Protein AF-A0A2G5TPV2-F1 (afdb_monomer_lite)

Sequence (226 aa):
MDTTPKCSLIVRLCLRNASKRIREVVDRTIIQFTFLRLAIREHLVEISLNYDNPVTFVRYQHNRFLVFNQPRPRKVLIGNWLLIALNAWKAIISNKSLRVQMAVYDISKEKVDVSRLMRTIQPSSIFADHIYIHAENYGQVPELLAQFKTELIETMKLSVYNKTGDKRLDEIFQMEKFKNLDELNMFGFGLIRAADLKWLIGFPMFFVNLVSIRANDLIWLKNVSF

Radius of gyration: 19.83 Å; chains: 1; bounding box: 45×36×62 Å

Secondary structure (DSSP, 8-state):
--------HHHHHHHHTS-HHHHHHHH-S--EEEEEEEEEETTEEEEEESTT--EEEEEGGGTTTTSSS--S-EEEESS-HHHHHHHHHHHHHT-TT-EEEEEEEEEE-TT--HHHHHHHH-GGGSEEEEEEEEESSTTHHHHHHTT---TT-SEEEEEESS--S---HHHHHTSGGGTT-SEEE-GGG-EEPGGGGGGTTTSSEEE-EE----HHHHHHHHH---

Structure (mmCIF, N/CA/C/O backbone):
data_AF-A0A2G5TPV2-F1
#
_entry.id   AF-A0A2G5TPV2-F1
#
loop_
_atom_site.group_PDB
_atom_site.id
_atom_site.type_symbol
_atom_site.label_atom_id
_atom_site.label_alt_id
_atom_site.label_comp_id
_atom_site.label_asym_id
_atom_site.label_entity_id
_atom_site.label_seq_id
_atom_site.pdbx_PDB_ins_code
_atom_site.Cartn_x
_atom_site.Cartn_y
_atom_site.Cartn_z
_atom_site.occupancy
_atom_site.B_iso_or_equiv
_atom_site.auth_seq_id
_atom_site.auth_comp_id
_atom_site.auth_asym_id
_atom_site.auth_atom_id
_atom_site.pdbx_PDB_model_num
ATOM 1 N N . MET A 1 1 ? -28.632 9.073 -25.014 1.00 32.50 1 MET A N 1
ATOM 2 C CA . MET A 1 1 ? -27.270 9.551 -25.331 1.00 32.50 1 MET A CA 1
ATOM 3 C C . MET A 1 1 ? -26.304 8.720 -24.510 1.00 32.50 1 MET A C 1
ATOM 5 O O . MET A 1 1 ? -26.381 8.773 -23.292 1.00 32.50 1 MET A O 1
ATOM 9 N N . ASP A 1 2 ? -25.482 7.900 -25.165 1.00 27.48 2 ASP A N 1
ATOM 10 C CA . ASP A 1 2 ? -24.492 7.046 -24.501 1.00 27.48 2 ASP A CA 1
ATOM 11 C C . ASP A 1 2 ? -23.369 7.902 -23.901 1.00 27.48 2 ASP A C 1
ATOM 13 O O . ASP A 1 2 ? -22.571 8.500 -24.623 1.00 27.48 2 ASP A O 1
ATOM 17 N N . THR A 1 3 ? -23.310 7.972 -22.573 1.00 29.80 3 THR A N 1
ATOM 18 C CA . THR A 1 3 ? -22.288 8.702 -21.806 1.00 29.80 3 THR A CA 1
ATOM 19 C C . THR A 1 3 ? -21.157 7.786 -21.335 1.00 29.80 3 THR A C 1
ATOM 21 O O . THR A 1 3 ? -20.604 7.974 -20.251 1.00 29.80 3 THR A O 1
ATOM 24 N N . THR A 1 4 ? -20.794 6.770 -22.119 1.00 36.16 4 THR A N 1
ATOM 25 C CA . THR A 1 4 ? -19.607 5.960 -21.826 1.00 36.16 4 THR A CA 1
ATOM 26 C C . THR A 1 4 ? -18.349 6.780 -22.135 1.00 36.16 4 THR A C 1
ATOM 28 O O . THR A 1 4 ? -18.177 7.245 -23.268 1.00 36.16 4 THR A O 1
ATOM 31 N N . PRO A 1 5 ? -17.436 6.986 -21.165 1.00 39.75 5 PRO A N 1
ATOM 32 C CA . PRO A 1 5 ? -16.197 7.703 -21.421 1.00 39.75 5 PRO A CA 1
ATOM 33 C C . PRO A 1 5 ? -15.396 6.926 -22.470 1.00 39.75 5 PRO A C 1
ATOM 35 O O . PRO A 1 5 ? -14.969 5.791 -22.247 1.00 39.75 5 PRO A O 1
ATOM 38 N N . LYS A 1 6 ? -15.214 7.520 -23.655 1.00 43.94 6 LYS A N 1
ATOM 39 C CA . LYS A 1 6 ? -14.443 6.905 -24.739 1.00 43.94 6 LYS A CA 1
ATOM 40 C C . LYS A 1 6 ? -12.988 6.750 -24.284 1.00 43.94 6 LYS A C 1
ATOM 42 O O . LYS A 1 6 ? -12.215 7.701 -24.342 1.00 43.94 6 LYS A O 1
ATOM 47 N N . CYS A 1 7 ? -12.596 5.533 -23.894 1.00 48.44 7 CYS A N 1
ATOM 48 C CA . CYS A 1 7 ? -11.185 5.162 -23.760 1.00 48.44 7 CYS A CA 1
ATOM 49 C C . CYS A 1 7 ? -10.434 5.540 -25.046 1.00 48.44 7 CYS A C 1
ATOM 51 O O . CYS A 1 7 ? -10.906 5.220 -26.145 1.00 48.44 7 CYS A O 1
ATOM 53 N N . SER A 1 8 ? -9.282 6.206 -24.917 1.00 51.06 8 SER A N 1
ATOM 54 C CA . SER A 1 8 ? -8.460 6.622 -26.060 1.00 51.06 8 SER A CA 1
ATOM 55 C C . SER A 1 8 ? -7.988 5.414 -26.880 1.00 51.06 8 SER A C 1
ATOM 57 O O . SER A 1 8 ? -7.907 4.295 -26.370 1.00 51.06 8 SER A O 1
ATOM 59 N N . LEU A 1 9 ? -7.660 5.618 -28.161 1.00 42.84 9 LEU A N 1
ATOM 60 C CA . LEU A 1 9 ? -7.220 4.549 -29.073 1.00 42.84 9 LEU A CA 1
ATOM 61 C C . LEU A 1 9 ? -6.032 3.747 -28.504 1.00 42.84 9 LEU A C 1
ATOM 63 O O . LEU A 1 9 ? -6.009 2.523 -28.590 1.00 42.84 9 LEU A O 1
ATOM 67 N N . ILE A 1 10 ? -5.088 4.435 -27.853 1.00 43.12 10 ILE A N 1
ATOM 68 C CA . ILE A 1 10 ? -3.918 3.835 -27.196 1.00 43.12 10 ILE A CA 1
ATOM 69 C C . ILE A 1 10 ? -4.352 2.931 -26.038 1.00 43.12 10 ILE A C 1
ATOM 71 O O . ILE A 1 10 ? -3.896 1.795 -25.942 1.00 43.12 10 ILE A O 1
ATOM 75 N N . VAL A 1 11 ? -5.285 3.394 -25.200 1.00 47.44 11 VAL A N 1
ATOM 76 C CA . VAL A 1 11 ? -5.838 2.596 -24.097 1.00 47.44 11 VAL A CA 1
ATOM 77 C C . VAL A 1 11 ? -6.571 1.369 -24.642 1.00 47.44 11 VAL A C 1
ATOM 79 O O . VAL A 1 11 ? -6.320 0.258 -24.182 1.00 47.44 11 VAL A O 1
ATOM 82 N N . ARG A 1 12 ? -7.380 1.521 -25.699 1.00 47.72 12 ARG A N 1
ATOM 83 C CA . ARG A 1 12 ? -8.055 0.395 -26.370 1.00 47.72 12 ARG A CA 1
ATOM 84 C C . ARG A 1 12 ? -7.072 -0.627 -26.945 1.00 47.72 12 ARG A C 1
ATOM 86 O O . ARG A 1 12 ? -7.340 -1.819 -26.858 1.00 47.72 12 ARG A O 1
ATOM 93 N N . LEU A 1 13 ? -5.939 -0.195 -27.502 1.00 41.41 13 LEU A N 1
ATOM 94 C CA . LEU A 1 13 ? -4.887 -1.083 -28.019 1.00 41.41 13 LEU A CA 1
ATOM 95 C C . LEU A 1 13 ? -4.134 -1.806 -26.890 1.00 41.41 13 LEU A C 1
ATOM 97 O O . LEU A 1 13 ? -3.908 -3.015 -26.974 1.00 41.41 13 LEU A O 1
ATOM 101 N N . CYS A 1 14 ? -3.811 -1.104 -25.799 1.00 45.47 14 CYS A N 1
ATOM 102 C CA . CYS A 1 14 ? -3.229 -1.709 -24.599 1.00 45.47 14 CYS A CA 1
ATOM 103 C C . CYS A 1 14 ? -4.161 -2.771 -23.984 1.00 45.47 14 CYS A C 1
ATOM 105 O O . CYS A 1 14 ? -3.694 -3.839 -23.579 1.00 45.47 14 CYS A O 1
ATOM 107 N N . LEU A 1 15 ? -5.472 -2.502 -23.979 1.00 48.19 15 LEU A N 1
ATOM 108 C CA . LEU A 1 15 ? -6.525 -3.383 -23.470 1.00 48.19 15 LEU A CA 1
ATOM 109 C C . LEU A 1 15 ? -6.866 -4.546 -24.408 1.00 48.19 15 LEU A C 1
ATOM 111 O O . LEU A 1 15 ? -7.090 -5.653 -23.926 1.00 48.19 15 LEU A O 1
ATOM 115 N N . ARG A 1 16 ? -6.846 -4.353 -25.736 1.00 44.19 16 ARG A N 1
ATOM 116 C CA . ARG A 1 16 ? -7.052 -5.431 -26.728 1.00 44.19 16 ARG A CA 1
ATOM 117 C C . ARG A 1 16 ? -6.051 -6.564 -26.550 1.00 44.19 16 ARG A C 1
ATOM 119 O O . ARG A 1 16 ? -6.410 -7.729 -26.681 1.00 44.19 16 ARG A O 1
ATOM 126 N N . ASN A 1 17 ? -4.823 -6.207 -26.184 1.00 44.97 17 ASN A N 1
ATOM 127 C CA . ASN A 1 17 ? -3.787 -7.174 -25.872 1.00 44.97 17 ASN A CA 1
ATOM 128 C C . ASN A 1 17 ? -3.879 -7.682 -24.427 1.00 44.97 17 ASN A C 1
ATOM 130 O O . ASN A 1 17 ? -3.201 -8.648 -24.093 1.00 44.97 17 ASN A O 1
ATOM 134 N N . ALA A 1 18 ? -4.578 -7.004 -23.510 1.00 48.25 18 ALA A N 1
ATOM 135 C CA . ALA A 1 18 ? -4.685 -7.382 -22.095 1.00 48.25 18 ALA A CA 1
ATOM 136 C C . ALA A 1 18 ? -5.527 -8.657 -21.899 1.00 48.25 18 ALA A C 1
ATOM 138 O O . ALA A 1 18 ? -6.339 -9.024 -22.755 1.00 48.25 18 ALA A O 1
ATOM 139 N N . SER A 1 19 ? -5.299 -9.361 -20.781 1.00 55.50 19 SER A N 1
ATOM 140 C CA . SER A 1 19 ? -6.041 -10.587 -20.460 1.00 55.50 19 SER A CA 1
ATOM 141 C C . SER A 1 19 ? -7.551 -10.318 -20.502 1.00 55.50 19 SER A C 1
ATOM 143 O O . SER A 1 19 ? -7.997 -9.200 -20.235 1.00 55.50 19 SER A O 1
ATOM 145 N N . LYS A 1 20 ? -8.351 -11.336 -20.854 1.00 59.94 20 LYS A N 1
ATOM 146 C CA . LYS A 1 20 ? -9.819 -11.232 -20.968 1.00 59.94 20 LYS A CA 1
ATOM 147 C C . LYS A 1 20 ? -10.456 -10.553 -19.740 1.00 59.94 20 LYS A C 1
ATOM 149 O O . LYS A 1 20 ? -11.346 -9.734 -19.910 1.00 59.94 20 LYS A O 1
ATOM 154 N N . ARG A 1 21 ? -9.917 -10.794 -18.538 1.00 57.66 21 ARG A N 1
ATOM 155 C CA . ARG A 1 21 ? -10.364 -10.179 -17.277 1.00 57.66 21 ARG A CA 1
ATOM 156 C C . ARG A 1 21 ? -10.142 -8.667 -17.195 1.00 57.66 21 ARG A C 1
ATOM 158 O O . ARG A 1 21 ? -11.020 -7.969 -16.714 1.00 57.66 21 ARG A O 1
ATOM 165 N N . ILE A 1 22 ? -9.011 -8.138 -17.672 1.00 62.03 22 ILE A N 1
ATOM 166 C CA . ILE A 1 22 ? -8.792 -6.677 -17.690 1.00 62.03 22 ILE A CA 1
ATOM 167 C C . ILE A 1 22 ? -9.812 -6.009 -18.618 1.00 62.03 22 ILE A C 1
ATOM 169 O O . ILE A 1 22 ? -10.339 -4.951 -18.290 1.00 62.03 22 ILE A O 1
ATOM 173 N N . ARG A 1 23 ? -10.128 -6.649 -19.750 1.00 62.50 23 ARG A N 1
ATOM 174 C CA . ARG A 1 23 ? -11.207 -6.186 -20.630 1.00 62.50 23 ARG A CA 1
ATOM 175 C C . ARG A 1 23 ? -12.560 -6.251 -19.935 1.00 62.50 23 ARG A C 1
ATOM 177 O O . ARG A 1 23 ? -13.260 -5.257 -19.934 1.00 62.50 23 ARG A O 1
ATOM 184 N N . GLU A 1 24 ? -12.873 -7.345 -19.242 1.00 61.62 24 GLU A N 1
ATOM 185 C CA . GLU A 1 24 ? -14.098 -7.441 -18.437 1.00 61.62 24 GLU A CA 1
ATOM 186 C C . GLU A 1 24 ? -14.202 -6.315 -17.391 1.00 61.62 24 GLU A C 1
ATOM 188 O O . GLU A 1 24 ? -15.283 -5.764 -17.230 1.00 61.62 24 GLU A O 1
ATOM 193 N N . VAL A 1 25 ? -13.101 -5.912 -16.741 1.00 61.66 25 VAL A N 1
ATOM 194 C CA . VAL A 1 25 ? -13.086 -4.785 -15.780 1.00 61.66 25 VAL A CA 1
ATOM 195 C C . VAL A 1 25 ? -13.428 -3.455 -16.439 1.00 61.66 25 VAL A C 1
ATOM 197 O O . VAL A 1 25 ? -14.137 -2.638 -15.858 1.00 61.66 25 VAL A O 1
ATOM 200 N N . VAL A 1 26 ? -12.900 -3.220 -17.638 1.00 61.47 26 VAL A N 1
ATOM 201 C CA . VAL A 1 26 ? -13.093 -1.957 -18.358 1.00 61.47 26 VAL A CA 1
ATOM 202 C C . VAL A 1 26 ? -14.446 -1.910 -19.071 1.00 61.47 26 VAL A C 1
ATOM 204 O O . VAL A 1 26 ? -15.051 -0.845 -19.150 1.00 61.47 26 VAL A O 1
ATOM 207 N N . ASP A 1 27 ? -14.926 -3.053 -19.560 1.00 60.09 27 ASP A N 1
ATOM 208 C CA . ASP A 1 27 ? -16.113 -3.155 -20.409 1.00 60.09 27 ASP A CA 1
ATOM 209 C C . ASP A 1 27 ? -17.419 -3.372 -19.612 1.00 60.09 27 ASP A C 1
ATOM 211 O O . ASP A 1 27 ? -18.501 -3.200 -20.173 1.00 60.09 27 ASP A O 1
ATOM 215 N N . ARG A 1 28 ? -17.372 -3.751 -18.321 1.00 57.31 28 ARG A N 1
ATOM 216 C CA . ARG A 1 28 ? -18.583 -3.981 -17.502 1.00 57.31 28 ARG A CA 1
ATOM 217 C C . ARG A 1 28 ? -19.024 -2.767 -16.676 1.00 57.31 28 ARG A C 1
ATOM 219 O O . ARG A 1 28 ? -18.223 -1.969 -16.198 1.00 57.31 28 ARG A O 1
ATOM 226 N N . THR A 1 29 ? -20.335 -2.713 -16.437 1.00 54.28 29 THR A N 1
ATOM 227 C CA . THR A 1 29 ? -21.070 -1.632 -15.764 1.00 54.28 29 THR A CA 1
ATOM 228 C C . THR A 1 29 ? -20.895 -1.595 -14.239 1.00 54.28 29 THR A C 1
ATOM 230 O O . THR A 1 29 ? -20.858 -0.500 -13.682 1.00 54.28 29 THR A O 1
ATOM 233 N N . ILE A 1 30 ? -20.736 -2.742 -13.561 1.00 49.44 30 ILE A N 1
ATOM 234 C CA . ILE A 1 30 ? -20.369 -2.860 -12.132 1.00 49.44 30 ILE A CA 1
ATOM 235 C C . ILE A 1 30 ? -19.635 -4.193 -11.932 1.00 49.44 30 ILE A C 1
ATOM 237 O O . ILE A 1 30 ? -20.161 -5.243 -12.302 1.00 49.44 30 ILE A O 1
ATOM 241 N N . ILE A 1 31 ? -18.437 -4.174 -11.340 1.00 58.66 31 ILE A N 1
ATOM 242 C CA . ILE A 1 31 ? -17.775 -5.389 -10.853 1.00 58.66 31 ILE A CA 1
ATOM 243 C C . ILE A 1 31 ? -17.192 -5.100 -9.475 1.00 58.66 31 ILE A C 1
ATOM 245 O O . ILE A 1 31 ? -16.288 -4.277 -9.339 1.00 58.66 31 ILE A O 1
ATOM 249 N N . GLN A 1 32 ? -17.716 -5.787 -8.464 1.00 61.09 32 GLN A N 1
ATOM 250 C CA . GLN A 1 32 ? -17.066 -5.878 -7.165 1.00 61.09 32 GLN A CA 1
ATOM 251 C C . GLN A 1 32 ? -15.939 -6.903 -7.278 1.00 61.09 32 GLN A C 1
ATOM 253 O O . GLN A 1 32 ? -16.171 -8.058 -7.640 1.00 61.09 32 GLN A O 1
ATOM 258 N N . PHE A 1 33 ? -14.714 -6.470 -7.002 1.00 70.12 33 PHE A N 1
ATOM 259 C CA . PHE A 1 33 ? -13.573 -7.366 -6.861 1.00 70.12 33 PHE A CA 1
ATOM 260 C C . PHE A 1 33 ? -13.190 -7.450 -5.392 1.00 70.12 33 PHE A C 1
ATOM 262 O O . PHE A 1 33 ? -13.212 -6.458 -4.674 1.00 70.12 33 PHE A O 1
ATOM 269 N N . THR A 1 34 ? -12.770 -8.622 -4.941 1.00 79.25 34 THR A N 1
ATOM 270 C CA . THR A 1 34 ? -12.246 -8.764 -3.581 1.00 79.25 34 THR A CA 1
ATOM 271 C C . THR A 1 34 ? -10.881 -8.083 -3.466 1.00 79.25 34 THR A C 1
ATOM 273 O O . THR A 1 34 ? -10.537 -7.528 -2.430 1.00 79.25 34 THR A O 1
ATOM 276 N N . PHE A 1 35 ? -10.088 -8.097 -4.541 1.00 84.00 35 PHE A N 1
ATOM 277 C CA . PHE A 1 35 ? -8.679 -7.736 -4.455 1.00 84.00 35 PHE A CA 1
ATOM 278 C C . PHE A 1 35 ? -8.150 -7.070 -5.724 1.00 84.00 35 PHE A C 1
ATOM 280 O O . PHE A 1 35 ? -8.339 -7.573 -6.837 1.00 84.00 35 PHE A O 1
ATOM 287 N N . LEU A 1 36 ? -7.404 -5.985 -5.533 1.00 87.75 36 LEU A N 1
ATOM 288 C CA . LEU A 1 36 ? -6.649 -5.292 -6.565 1.00 87.75 36 LEU A CA 1
ATOM 289 C C . LEU A 1 36 ? -5.224 -5.026 -6.077 1.00 87.75 36 LEU A C 1
ATOM 291 O O . LEU A 1 36 ? -5.028 -4.420 -5.028 1.00 87.75 36 LEU A O 1
ATOM 295 N N . ARG A 1 37 ? -4.219 -5.427 -6.857 1.00 89.50 37 ARG A N 1
ATOM 296 C CA . ARG A 1 37 ? -2.809 -5.167 -6.535 1.00 89.50 37 ARG A CA 1
ATOM 297 C C . ARG A 1 37 ? -2.053 -4.561 -7.699 1.00 89.50 37 ARG A C 1
ATOM 299 O O . ARG A 1 37 ? -2.160 -5.047 -8.823 1.00 89.50 37 ARG A O 1
ATOM 306 N N . LEU A 1 38 ? -1.224 -3.572 -7.385 1.00 90.88 38 LEU A N 1
ATOM 307 C CA . LEU A 1 38 ? -0.151 -3.070 -8.230 1.00 90.88 38 LEU A CA 1
ATOM 308 C C . LEU A 1 38 ? 1.181 -3.327 -7.529 1.00 90.88 38 LEU A C 1
ATOM 310 O O . LEU A 1 38 ? 1.431 -2.769 -6.465 1.00 90.88 38 LEU A O 1
ATOM 314 N N . ALA A 1 39 ? 2.034 -4.149 -8.132 1.00 89.94 39 ALA A N 1
ATOM 315 C CA . ALA A 1 39 ? 3.399 -4.364 -7.672 1.00 89.94 39 ALA A CA 1
ATOM 316 C C . ALA A 1 39 ? 4.403 -3.838 -8.697 1.00 89.94 39 ALA A C 1
ATOM 318 O O . ALA A 1 39 ? 4.383 -4.256 -9.851 1.00 89.94 39 ALA A O 1
ATOM 319 N N . ILE A 1 40 ? 5.290 -2.938 -8.286 1.00 88.62 40 ILE A N 1
ATOM 320 C CA . ILE A 1 40 ? 6.328 -2.321 -9.107 1.00 88.62 40 ILE A CA 1
ATOM 321 C C . ILE A 1 40 ? 7.674 -2.657 -8.488 1.00 88.62 40 ILE A C 1
ATOM 323 O O . ILE A 1 40 ? 8.007 -2.208 -7.397 1.00 88.62 40 ILE A O 1
ATOM 327 N N . ARG A 1 41 ? 8.462 -3.426 -9.230 1.00 85.69 41 ARG A N 1
ATOM 328 C CA . ARG A 1 41 ? 9.796 -3.889 -8.853 1.00 85.69 41 ARG A CA 1
ATOM 329 C C . ARG A 1 41 ? 10.812 -3.421 -9.885 1.00 85.69 41 ARG A C 1
ATOM 331 O O . ARG A 1 41 ? 10.451 -2.956 -10.969 1.00 85.69 41 ARG A O 1
ATOM 338 N N . GLU A 1 42 ? 12.091 -3.602 -9.583 1.00 81.50 42 GLU A N 1
ATOM 339 C CA . GLU A 1 42 ? 13.207 -3.133 -10.416 1.00 81.50 42 GLU A CA 1
ATOM 340 C C . GLU A 1 42 ? 13.088 -3.535 -11.908 1.00 81.50 42 GLU A C 1
ATOM 342 O O . GLU A 1 42 ? 13.379 -2.742 -12.811 1.00 81.50 42 GLU A O 1
ATOM 347 N N . HIS A 1 43 ? 12.577 -4.737 -12.200 1.00 79.69 43 HIS A N 1
ATOM 348 C CA . HIS A 1 43 ? 12.468 -5.271 -13.571 1.00 79.69 43 HIS A CA 1
ATOM 349 C C . HIS A 1 43 ? 11.077 -5.793 -13.952 1.00 79.69 43 HIS A C 1
ATOM 351 O O . HIS A 1 43 ? 10.918 -6.432 -14.999 1.00 79.69 43 HIS A O 1
ATOM 357 N N . LEU A 1 44 ? 10.080 -5.542 -13.105 1.00 82.19 44 LEU A N 1
ATOM 358 C CA . LEU A 1 44 ? 8.764 -6.154 -13.210 1.00 82.19 44 LEU A CA 1
ATOM 359 C C . LEU A 1 44 ? 7.662 -5.208 -12.729 1.00 82.19 44 LEU A C 1
ATOM 361 O O . LEU A 1 44 ? 7.808 -4.588 -11.683 1.00 82.19 44 LEU A O 1
ATOM 365 N N . VAL A 1 45 ? 6.538 -5.163 -13.450 1.00 84.06 45 VAL A N 1
ATOM 366 C CA . VAL A 1 45 ? 5.266 -4.656 -12.920 1.00 84.06 45 VAL A CA 1
ATOM 367 C C . VAL A 1 45 ? 4.245 -5.782 -12.962 1.00 84.06 45 VAL A C 1
ATOM 369 O O . VAL A 1 45 ? 4.067 -6.420 -13.996 1.00 84.06 45 VAL A O 1
ATOM 372 N N . GLU A 1 46 ? 3.558 -6.024 -11.859 1.00 85.31 46 GLU A N 1
ATOM 373 C CA . GLU A 1 46 ? 2.465 -6.983 -11.768 1.00 85.31 46 GLU A CA 1
ATOM 374 C C . GLU A 1 46 ? 1.169 -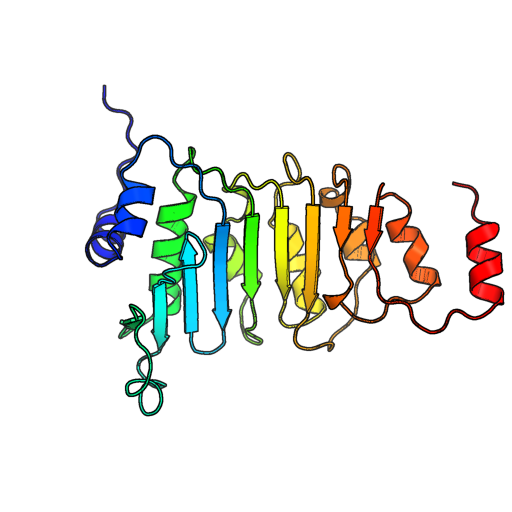6.259 -11.405 1.00 85.31 46 GLU A C 1
ATOM 376 O O . GLU A 1 46 ? 1.139 -5.438 -10.490 1.00 85.31 46 GLU A O 1
ATOM 381 N N . ILE A 1 47 ? 0.103 -6.567 -12.140 1.00 84.25 47 ILE A N 1
ATOM 382 C CA . ILE A 1 47 ? -1.253 -6.108 -11.854 1.00 84.25 47 ILE A CA 1
ATOM 383 C C . ILE A 1 47 ? -2.114 -7.336 -11.601 1.00 84.25 47 ILE A C 1
ATOM 385 O O . ILE A 1 47 ? -2.245 -8.183 -12.486 1.00 84.25 47 ILE A O 1
ATOM 389 N N . SER A 1 48 ? -2.734 -7.418 -10.430 1.00 81.94 48 SER A N 1
ATOM 390 C CA . SER A 1 48 ? -3.542 -8.574 -10.040 1.00 81.94 48 SER A CA 1
ATOM 391 C C . SER A 1 48 ? -4.963 -8.144 -9.722 1.00 81.94 48 SER A C 1
ATOM 393 O O . SER A 1 48 ? -5.181 -7.220 -8.944 1.00 81.94 48 SER A O 1
ATOM 395 N N . LEU A 1 49 ? -5.915 -8.836 -10.343 1.00 76.44 49 LEU A N 1
ATOM 396 C CA . LEU A 1 49 ? -7.351 -8.708 -10.119 1.00 76.44 49 LEU A CA 1
ATOM 397 C C . LEU A 1 49 ? -7.825 -10.051 -9.580 1.00 76.44 49 LEU A C 1
ATOM 399 O O . LEU A 1 49 ? -7.891 -11.030 -10.335 1.00 76.44 49 LEU A O 1
ATOM 403 N N . ASN A 1 50 ? -8.096 -10.101 -8.278 1.00 71.94 50 ASN A N 1
ATOM 404 C CA . ASN A 1 50 ? -8.183 -11.341 -7.504 1.00 71.94 50 ASN A CA 1
ATOM 405 C C . ASN A 1 50 ? -6.871 -12.167 -7.555 1.00 71.94 50 ASN A C 1
ATOM 407 O O . ASN A 1 50 ? -5.972 -11.919 -8.363 1.00 71.94 50 ASN A O 1
ATOM 411 N N . TYR A 1 51 ? -6.716 -13.129 -6.646 1.00 60.25 51 TYR A N 1
ATOM 412 C CA . TYR A 1 51 ? -5.429 -13.802 -6.408 1.00 60.25 51 TYR A CA 1
ATOM 413 C C . TYR A 1 51 ? -4.948 -14.712 -7.555 1.00 60.25 51 TYR A C 1
ATOM 415 O O . TYR A 1 51 ? -3.747 -14.944 -7.693 1.00 60.25 51 TYR A O 1
ATOM 423 N N . ASP A 1 52 ? -5.851 -15.194 -8.412 1.00 57.38 52 ASP A N 1
ATOM 424 C CA . ASP A 1 52 ? -5.552 -16.385 -9.221 1.00 57.38 52 ASP A CA 1
ATOM 425 C C . ASP A 1 52 ? -4.815 -16.123 -10.539 1.00 57.38 52 ASP A C 1
ATOM 427 O O . ASP A 1 52 ? -4.258 -17.054 -11.111 1.00 57.38 52 ASP A O 1
ATOM 431 N N . ASN A 1 53 ? -4.804 -14.892 -11.065 1.00 62.44 53 ASN A N 1
ATOM 432 C CA . ASN A 1 53 ? -4.288 -14.629 -12.418 1.00 62.44 53 ASN A CA 1
ATOM 433 C C . ASN A 1 53 ? -3.660 -13.230 -12.571 1.00 62.44 53 ASN A C 1
ATOM 435 O O . ASN A 1 53 ? -4.253 -12.360 -13.221 1.00 62.44 53 ASN A O 1
ATOM 439 N N . PRO A 1 54 ? -2.464 -12.998 -11.998 1.00 70.31 54 PRO A N 1
ATOM 440 C CA . PRO A 1 54 ? -1.735 -11.749 -12.184 1.00 70.31 54 PRO A CA 1
ATOM 441 C C . PRO A 1 54 ? -1.352 -11.533 -13.652 1.00 70.31 54 PRO A C 1
ATOM 443 O O . PRO A 1 54 ? -0.937 -12.461 -14.347 1.00 70.31 54 PRO A O 1
ATOM 446 N N . VAL A 1 55 ? -1.446 -10.287 -14.114 1.00 72.88 55 VAL A N 1
ATOM 447 C CA . VAL A 1 55 ? -0.870 -9.839 -15.383 1.00 72.88 55 VAL A CA 1
ATOM 448 C C . VAL A 1 55 ? 0.492 -9.230 -15.102 1.00 72.88 55 VAL A C 1
ATOM 450 O O . VAL A 1 55 ? 0.623 -8.181 -14.474 1.00 72.88 55 VAL A O 1
ATOM 453 N N . THR A 1 56 ? 1.515 -9.908 -15.598 1.00 72.94 56 THR A N 1
ATOM 454 C CA . THR A 1 56 ? 2.916 -9.616 -15.305 1.00 72.94 56 THR A CA 1
ATOM 455 C C . THR A 1 56 ? 3.582 -8.989 -16.534 1.00 72.94 56 THR A C 1
ATOM 457 O O . THR A 1 56 ? 3.604 -9.595 -17.607 1.00 72.94 56 THR A O 1
ATOM 460 N N . PHE A 1 57 ? 4.141 -7.790 -16.383 1.00 74.19 57 PHE A N 1
ATOM 461 C CA . PHE A 1 57 ? 4.865 -7.034 -17.405 1.00 74.19 57 PHE A CA 1
ATOM 462 C C . PHE A 1 57 ? 6.363 -7.017 -17.089 1.00 74.19 57 PHE A C 1
ATOM 464 O O . PHE A 1 57 ? 6.774 -6.444 -16.081 1.00 74.19 57 PHE A O 1
ATOM 471 N N . VAL A 1 58 ? 7.184 -7.623 -17.950 1.00 72.31 58 VAL A N 1
ATOM 472 C CA . VAL A 1 58 ? 8.625 -7.824 -17.696 1.00 72.31 58 VAL A CA 1
ATOM 473 C C . VAL A 1 58 ? 9.484 -7.037 -18.688 1.00 72.31 58 VAL A C 1
ATOM 475 O O . VAL A 1 58 ? 9.180 -6.992 -19.885 1.00 72.31 58 VAL A O 1
ATOM 478 N N . ARG A 1 59 ? 10.595 -6.460 -18.206 1.00 73.25 59 ARG A N 1
ATOM 479 C CA . ARG A 1 59 ? 11.618 -5.819 -19.050 1.00 73.25 59 ARG A CA 1
ATOM 480 C C . ARG A 1 59 ? 12.349 -6.858 -19.913 1.00 73.25 59 ARG A C 1
ATOM 482 O O . ARG A 1 59 ? 13.024 -7.733 -19.377 1.00 73.25 59 ARG A O 1
ATOM 489 N N . TYR A 1 60 ? 12.318 -6.687 -21.239 1.00 57.69 60 TYR A N 1
ATOM 490 C CA . TYR A 1 60 ? 12.916 -7.605 -22.230 1.00 57.69 60 TYR A CA 1
ATOM 491 C C . TYR A 1 60 ? 14.357 -8.068 -21.918 1.00 57.69 60 TYR A C 1
ATOM 493 O O . TYR A 1 60 ? 14.677 -9.243 -22.065 1.00 57.69 60 TYR A O 1
ATOM 501 N N . GLN A 1 61 ? 15.227 -7.179 -21.426 1.00 62.69 61 GLN A N 1
ATOM 502 C CA . GLN A 1 61 ? 16.639 -7.501 -21.150 1.00 62.69 61 GLN A CA 1
ATOM 503 C C . GLN A 1 61 ? 16.859 -8.495 -19.991 1.00 62.69 61 GLN A C 1
ATOM 505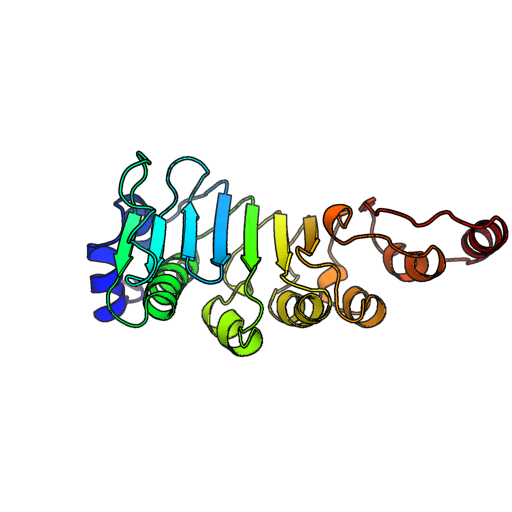 O O . GLN A 1 61 ? 17.891 -9.155 -19.963 1.00 62.69 61 GLN A O 1
ATOM 510 N N . HIS A 1 62 ? 15.898 -8.656 -19.074 1.00 57.41 62 HIS A N 1
ATOM 511 C CA . HIS A 1 62 ? 16.021 -9.549 -17.907 1.00 57.41 62 HIS A CA 1
ATOM 512 C C . HIS A 1 62 ? 15.386 -10.930 -18.145 1.00 57.41 62 HIS A C 1
ATOM 514 O O . HIS A 1 62 ? 15.234 -11.733 -17.229 1.00 57.41 62 HIS A O 1
ATOM 520 N N . ASN A 1 63 ? 15.026 -11.227 -19.397 1.00 55.00 63 ASN A N 1
ATOM 521 C CA . ASN A 1 63 ? 14.271 -12.416 -19.775 1.00 55.00 63 ASN A CA 1
ATOM 522 C C . ASN A 1 63 ? 15.143 -13.665 -20.023 1.00 55.00 63 ASN A C 1
ATOM 524 O O . ASN A 1 63 ? 14.606 -14.729 -20.297 1.00 55.00 63 ASN A O 1
ATOM 528 N N . ARG A 1 64 ? 16.480 -13.585 -19.934 1.00 49.06 64 ARG A N 1
ATOM 529 C CA . ARG A 1 64 ? 17.355 -14.723 -20.297 1.00 49.06 64 ARG A CA 1
ATOM 530 C C . ARG A 1 64 ? 17.276 -15.921 -19.334 1.00 49.06 64 ARG A C 1
ATOM 532 O O . ARG A 1 64 ? 17.612 -17.021 -19.746 1.00 49.06 64 ARG A O 1
ATOM 539 N N . PHE A 1 65 ? 16.777 -15.733 -18.107 1.00 37.97 65 PHE A N 1
ATOM 540 C CA . PHE A 1 65 ? 16.691 -16.787 -17.079 1.00 37.97 65 PHE A CA 1
ATOM 541 C C . PHE A 1 65 ? 15.263 -17.106 -16.588 1.00 37.97 65 PHE A C 1
ATOM 543 O O . PHE A 1 65 ? 15.070 -18.070 -15.855 1.00 37.97 65 PHE A O 1
ATOM 550 N N . LEU A 1 66 ? 14.242 -16.331 -16.978 1.00 44.25 66 LEU A N 1
ATOM 551 C CA . LEU A 1 66 ? 12.896 -16.390 -16.370 1.00 44.25 66 LEU A CA 1
ATOM 552 C C . LEU A 1 66 ? 11.813 -17.057 -17.238 1.00 44.25 66 LEU A C 1
ATOM 554 O O . LEU A 1 66 ? 10.682 -17.215 -16.770 1.00 44.25 66 LEU A O 1
ATOM 558 N N . VAL A 1 67 ? 12.133 -17.423 -18.484 1.00 42.69 67 VAL A N 1
ATOM 559 C CA . VAL A 1 67 ? 11.157 -17.900 -19.488 1.00 42.69 67 VAL A CA 1
ATOM 560 C C . VAL A 1 67 ? 10.767 -19.363 -19.286 1.00 42.69 67 VAL A C 1
ATOM 562 O O . VAL A 1 67 ? 9.649 -19.739 -19.616 1.00 42.69 67 VAL A O 1
ATOM 565 N N . PHE A 1 68 ? 11.640 -20.185 -18.707 1.00 41.28 68 PHE A N 1
ATOM 566 C CA . PHE A 1 68 ? 11.482 -21.637 -18.801 1.00 41.28 68 PHE A CA 1
ATOM 567 C C . PHE A 1 68 ? 10.570 -22.291 -17.749 1.00 41.28 68 PHE A C 1
ATOM 569 O O . PHE A 1 68 ? 10.280 -23.468 -17.905 1.00 41.28 68 PHE A O 1
ATOM 576 N N . ASN A 1 69 ? 10.083 -21.584 -16.715 1.00 37.84 69 ASN A N 1
ATOM 577 C CA . ASN A 1 69 ? 9.605 -22.284 -15.508 1.00 37.84 69 ASN A CA 1
ATOM 578 C C . ASN A 1 69 ? 8.293 -21.828 -14.835 1.00 37.84 69 ASN A C 1
ATOM 580 O O . ASN A 1 69 ? 8.110 -22.169 -13.669 1.00 37.84 69 ASN A O 1
ATOM 584 N N . GLN A 1 70 ? 7.351 -21.101 -15.468 1.00 43.66 70 GLN A N 1
ATOM 585 C CA . GLN A 1 70 ? 6.065 -20.806 -14.784 1.00 43.66 70 GLN A CA 1
ATOM 586 C C . GLN A 1 70 ? 4.788 -20.799 -15.656 1.00 43.66 70 GLN A C 1
ATOM 588 O O . GLN A 1 70 ? 4.801 -20.226 -16.742 1.00 43.66 70 GLN A O 1
ATOM 593 N N . PRO A 1 71 ? 3.649 -21.317 -15.134 1.00 43.81 71 PRO A N 1
ATOM 594 C CA . PRO A 1 71 ? 2.381 -21.501 -15.861 1.00 43.81 71 PRO A CA 1
ATOM 595 C C . PRO A 1 71 ? 1.471 -20.252 -15.945 1.00 43.81 71 PRO A C 1
ATOM 597 O O . PRO A 1 71 ? 0.277 -20.379 -16.199 1.00 43.81 71 PRO A O 1
ATOM 600 N N . ARG A 1 72 ? 1.975 -19.035 -15.693 1.00 54.78 72 ARG A N 1
ATOM 601 C CA . ARG A 1 72 ? 1.136 -17.819 -15.571 1.00 54.78 72 ARG A CA 1
ATOM 602 C C . ARG A 1 72 ? 1.211 -16.908 -16.807 1.00 54.78 72 ARG A C 1
ATOM 604 O O . ARG A 1 72 ? 2.273 -16.826 -17.424 1.00 54.78 72 ARG A O 1
ATOM 611 N N . PRO A 1 73 ? 0.136 -16.167 -17.149 1.00 53.44 73 PRO A N 1
ATOM 612 C CA . PRO A 1 73 ? 0.125 -15.261 -18.298 1.00 53.44 73 PRO A CA 1
ATOM 613 C C . PRO A 1 73 ? 1.086 -14.075 -18.096 1.00 53.44 73 PRO A C 1
ATOM 615 O O . PRO A 1 73 ? 0.797 -13.131 -17.360 1.00 53.44 73 PRO A O 1
ATOM 618 N N . ARG A 1 74 ? 2.237 -14.099 -18.781 1.00 58.91 74 ARG A N 1
ATOM 619 C CA . ARG A 1 74 ? 3.247 -13.026 -18.753 1.00 58.91 74 ARG A CA 1
ATOM 620 C C . ARG A 1 74 ? 3.325 -12.312 -20.100 1.00 58.91 74 ARG A C 1
ATOM 622 O O . ARG A 1 74 ? 3.334 -12.952 -21.147 1.00 58.91 74 ARG A O 1
ATOM 629 N N . LYS A 1 75 ? 3.443 -10.982 -20.075 1.00 59.19 75 LYS A N 1
ATOM 630 C CA . LYS A 1 75 ? 3.762 -10.167 -21.250 1.00 59.19 75 LYS A CA 1
ATOM 631 C C . LYS A 1 75 ? 5.178 -9.629 -21.149 1.00 59.19 75 LYS A C 1
ATOM 633 O O . LYS A 1 75 ? 5.489 -8.803 -20.291 1.00 59.19 75 LYS A O 1
ATOM 638 N N . VAL A 1 76 ? 6.021 -10.059 -22.076 1.00 58.50 76 VAL A N 1
ATOM 639 C CA . VAL A 1 76 ? 7.335 -9.455 -22.291 1.00 58.50 76 VAL A CA 1
ATOM 640 C C . VAL A 1 76 ? 7.149 -8.269 -23.229 1.00 58.50 76 VAL A C 1
ATOM 642 O O . VAL A 1 76 ? 6.573 -8.419 -24.304 1.00 58.50 76 VAL A O 1
ATOM 645 N N . LEU A 1 77 ? 7.595 -7.083 -22.815 1.00 63.84 77 LEU A N 1
ATOM 646 C CA . LEU A 1 77 ? 7.412 -5.858 -23.592 1.00 63.84 77 LEU A CA 1
ATOM 647 C C . LEU A 1 77 ? 8.755 -5.293 -24.060 1.00 63.84 77 LEU A C 1
ATOM 649 O O . LEU A 1 77 ? 9.698 -5.163 -23.276 1.00 63.84 77 LEU A O 1
ATOM 653 N N . ILE A 1 78 ? 8.810 -4.920 -25.339 1.00 56.34 78 ILE A N 1
ATOM 654 C CA . ILE A 1 78 ? 9.886 -4.123 -25.938 1.00 56.34 78 ILE A CA 1
ATOM 655 C C . ILE A 1 78 ? 9.513 -2.637 -25.766 1.00 56.34 78 ILE A C 1
ATOM 657 O O . ILE A 1 78 ? 8.351 -2.268 -25.928 1.00 56.34 78 ILE A O 1
ATOM 661 N N . GLY A 1 79 ? 10.475 -1.781 -25.402 1.00 65.56 79 GLY A N 1
ATOM 662 C CA . GLY A 1 79 ? 10.246 -0.353 -25.130 1.00 65.56 79 GLY A CA 1
ATOM 663 C C . GLY A 1 79 ? 10.025 -0.021 -23.645 1.00 65.56 79 GLY A C 1
ATOM 664 O O . GLY A 1 79 ? 10.519 -0.720 -22.757 1.00 65.56 79 GLY A O 1
ATOM 665 N N . ASN A 1 80 ? 9.311 1.075 -23.351 1.00 73.56 80 ASN A N 1
ATOM 666 C CA . ASN A 1 80 ? 9.062 1.538 -21.977 1.00 73.56 80 ASN A CA 1
ATOM 667 C C . ASN A 1 80 ? 7.963 0.699 -21.290 1.00 73.56 80 ASN A C 1
ATOM 669 O O . ASN A 1 80 ? 6.815 1.119 -21.150 1.00 73.56 80 ASN A O 1
ATOM 673 N N . TRP A 1 81 ? 8.332 -0.517 -20.885 1.00 75.00 81 TRP A N 1
ATOM 674 C CA . TRP A 1 81 ? 7.463 -1.512 -20.245 1.00 75.00 81 TRP A CA 1
ATOM 675 C C . TRP A 1 81 ? 6.729 -0.979 -19.004 1.00 75.00 81 TRP A C 1
ATOM 677 O O . TRP A 1 81 ? 5.559 -1.307 -18.812 1.00 75.00 81 TRP A O 1
ATOM 687 N N . LEU A 1 82 ? 7.379 -0.122 -18.205 1.00 81.19 82 LEU A N 1
ATOM 688 C CA . LEU A 1 82 ? 6.775 0.513 -17.032 1.00 81.19 82 LEU A CA 1
ATOM 689 C C . LEU A 1 82 ? 5.604 1.406 -17.450 1.00 81.19 82 LEU A C 1
ATOM 691 O O . LEU A 1 82 ? 4.511 1.273 -16.914 1.00 81.19 82 LEU A O 1
ATOM 695 N N . LEU A 1 83 ? 5.804 2.270 -18.449 1.00 80.62 83 LEU A N 1
ATOM 696 C CA . LEU A 1 83 ? 4.744 3.145 -18.953 1.00 80.62 83 LEU A CA 1
ATOM 697 C C . LEU A 1 83 ? 3.554 2.345 -19.501 1.00 80.62 83 LEU A C 1
ATOM 699 O O . LEU A 1 83 ? 2.404 2.698 -19.255 1.00 80.62 83 LEU A O 1
ATOM 703 N N . ILE A 1 84 ? 3.816 1.251 -20.218 1.00 78.88 84 ILE A N 1
ATOM 704 C CA . ILE A 1 84 ? 2.755 0.390 -20.756 1.00 78.88 84 ILE A CA 1
ATOM 705 C C . ILE A 1 84 ? 1.950 -0.256 -19.621 1.00 78.88 84 ILE A C 1
ATOM 707 O O . ILE A 1 84 ? 0.719 -0.251 -19.669 1.00 78.88 84 ILE A O 1
ATOM 711 N N . ALA A 1 85 ? 2.626 -0.777 -18.594 1.00 82.38 85 ALA A N 1
ATOM 712 C CA . ALA A 1 85 ? 1.966 -1.358 -17.430 1.00 82.38 85 ALA A CA 1
ATOM 713 C C . ALA A 1 85 ? 1.126 -0.313 -16.675 1.00 82.38 85 ALA A C 1
ATOM 715 O O . ALA A 1 85 ? -0.034 -0.564 -16.353 1.00 82.38 85 ALA A O 1
ATOM 716 N N . LEU A 1 86 ? 1.662 0.894 -16.477 1.00 84.88 86 LEU A N 1
ATOM 717 C CA . LEU A 1 86 ? 0.946 1.988 -15.819 1.00 84.88 86 LEU A CA 1
ATOM 718 C C . LEU A 1 86 ? -0.253 2.496 -16.630 1.00 84.88 86 LEU A C 1
ATOM 720 O O . LEU A 1 86 ? -1.262 2.876 -16.046 1.00 84.88 86 LEU A O 1
ATOM 724 N N . ASN A 1 87 ? -0.199 2.453 -17.962 1.00 81.31 87 ASN A N 1
ATOM 725 C CA . ASN A 1 87 ? -1.361 2.761 -18.797 1.00 81.31 87 ASN A CA 1
ATOM 726 C C . ASN A 1 87 ? -2.468 1.707 -18.655 1.00 81.31 87 ASN A C 1
ATOM 728 O O . ASN A 1 87 ? -3.648 2.058 -18.655 1.00 81.31 87 ASN A O 1
ATOM 732 N N . ALA A 1 88 ? -2.108 0.427 -18.507 1.00 78.69 88 ALA A N 1
ATOM 733 C CA . ALA A 1 88 ? -3.077 -0.630 -18.223 1.00 78.69 88 ALA A CA 1
ATOM 734 C C . ALA A 1 88 ? -3.711 -0.450 -16.834 1.00 78.69 88 ALA A C 1
ATOM 736 O O . ALA A 1 88 ? -4.930 -0.540 -16.707 1.00 78.69 88 ALA A O 1
ATOM 737 N N . TRP A 1 89 ? -2.904 -0.120 -15.821 1.00 84.31 89 TRP A N 1
ATOM 738 C CA . TRP A 1 89 ? -3.395 0.250 -14.492 1.00 84.31 89 TRP A CA 1
ATOM 739 C C . TRP A 1 89 ? -4.360 1.436 -14.555 1.00 84.31 89 TRP A C 1
ATOM 741 O O . TRP A 1 89 ? -5.483 1.348 -14.065 1.00 84.31 89 TRP A O 1
ATOM 751 N N . LYS A 1 90 ? -3.967 2.516 -15.243 1.00 82.38 90 LYS A N 1
ATOM 752 C CA . LYS A 1 90 ? -4.797 3.711 -15.411 1.00 82.38 90 LYS A CA 1
ATOM 753 C C . LYS A 1 90 ? -6.154 3.380 -16.031 1.00 82.38 90 LYS A C 1
ATOM 755 O O . LYS A 1 90 ? -7.166 3.927 -15.609 1.00 82.38 90 LYS A O 1
ATOM 760 N N . ALA A 1 91 ? -6.189 2.483 -17.013 1.00 77.25 91 ALA A N 1
ATOM 761 C CA . ALA A 1 91 ? -7.436 2.048 -17.632 1.00 77.25 91 ALA A CA 1
ATOM 762 C C . ALA A 1 91 ? -8.368 1.324 -16.645 1.00 77.25 91 ALA A C 1
ATOM 764 O O . ALA A 1 91 ? -9.570 1.566 -16.671 1.00 77.25 91 ALA A O 1
ATOM 765 N N . ILE A 1 92 ? -7.813 0.492 -15.757 1.00 79.00 92 ILE A N 1
ATOM 766 C CA . ILE A 1 92 ? -8.565 -0.221 -14.713 1.00 79.00 92 ILE A CA 1
ATOM 767 C C . ILE A 1 92 ? -9.175 0.774 -13.720 1.00 79.00 92 ILE A C 1
ATOM 769 O O . ILE A 1 92 ? -10.387 0.784 -13.524 1.00 79.00 92 ILE A O 1
ATOM 773 N N . ILE A 1 93 ? -8.352 1.650 -13.141 1.00 80.50 93 ILE A N 1
ATOM 774 C CA . ILE A 1 93 ? -8.790 2.590 -12.093 1.00 80.50 93 ILE A CA 1
ATOM 775 C C . ILE A 1 93 ? -9.659 3.737 -12.624 1.00 80.50 93 ILE A C 1
ATOM 777 O O . ILE A 1 93 ? -10.289 4.443 -11.848 1.00 80.50 93 ILE A O 1
ATOM 781 N N . SER A 1 94 ? -9.677 3.961 -13.944 1.00 77.38 94 SER A N 1
ATOM 782 C CA . SER A 1 94 ? -10.554 4.965 -14.561 1.00 77.38 94 SER A CA 1
ATOM 783 C C . SER A 1 94 ? -12.026 4.537 -14.536 1.00 77.38 94 SER A C 1
ATOM 785 O O . SER A 1 94 ? -12.904 5.361 -14.807 1.00 77.38 94 SER A O 1
ATOM 787 N N . ASN A 1 95 ? -12.318 3.267 -14.233 1.00 75.69 95 ASN A N 1
ATOM 788 C CA . ASN A 1 95 ? -13.682 2.804 -14.029 1.00 75.69 95 ASN A CA 1
ATOM 789 C C . ASN A 1 95 ? -14.210 3.316 -12.677 1.00 75.69 95 ASN A C 1
ATOM 791 O O . ASN A 1 95 ? -13.857 2.798 -11.624 1.00 75.69 95 ASN A O 1
ATOM 795 N N . LYS A 1 96 ? -15.101 4.314 -12.715 1.00 73.50 96 LYS A N 1
ATOM 796 C CA . LYS A 1 96 ? -15.707 4.925 -11.516 1.00 73.50 96 LYS A CA 1
ATOM 797 C C . LYS A 1 96 ? -16.592 3.967 -10.709 1.00 73.50 96 LYS A C 1
ATOM 799 O O . LYS A 1 96 ? -16.868 4.242 -9.546 1.00 73.50 96 LYS A O 1
ATOM 804 N N . SER A 1 97 ? -17.052 2.873 -11.316 1.00 73.94 97 SER A N 1
ATOM 805 C CA . SER A 1 97 ? -17.837 1.836 -10.638 1.00 73.94 97 SER A CA 1
ATOM 806 C C . SER A 1 97 ? -16.956 0.788 -9.952 1.00 73.94 97 SER A C 1
ATOM 808 O O . SER A 1 97 ? -17.490 -0.136 -9.337 1.00 73.94 97 SER A O 1
ATOM 810 N N . LEU A 1 98 ? -15.627 0.884 -10.077 1.00 75.62 98 LEU A N 1
ATOM 811 C CA . LEU A 1 98 ? -14.702 -0.051 -9.454 1.00 75.62 98 LEU A CA 1
ATOM 812 C C . LEU A 1 98 ? -14.725 0.124 -7.934 1.00 75.62 98 LEU A C 1
ATOM 814 O O . LEU A 1 98 ? -14.272 1.134 -7.397 1.00 75.62 98 LEU A O 1
ATOM 818 N N . ARG A 1 99 ? -15.228 -0.901 -7.251 1.00 77.75 99 ARG A N 1
ATOM 819 C CA . ARG A 1 99 ? -15.148 -1.045 -5.798 1.00 77.75 99 ARG A CA 1
ATOM 820 C C . ARG A 1 99 ? -14.375 -2.312 -5.488 1.00 77.75 99 ARG A C 1
ATOM 822 O O . ARG A 1 99 ? -14.654 -3.360 -6.080 1.00 77.75 99 ARG A O 1
ATOM 829 N N . VAL A 1 100 ? -13.396 -2.200 -4.601 1.00 83.44 100 VAL A N 1
ATOM 830 C CA . VAL A 1 100 ? -12.576 -3.328 -4.166 1.00 83.44 100 VAL A CA 1
ATOM 831 C C . VAL A 1 100 ? -12.670 -3.468 -2.658 1.00 83.44 100 VAL A C 1
ATOM 833 O O . VAL A 1 100 ? -12.743 -2.466 -1.968 1.00 83.44 100 VAL A O 1
ATOM 836 N N . GLN A 1 101 ? -12.639 -4.688 -2.135 1.00 85.38 101 GLN A N 1
ATOM 837 C CA . GLN A 1 101 ? -12.506 -4.860 -0.685 1.00 85.38 101 GLN A CA 1
ATOM 838 C C . GLN A 1 101 ? -11.073 -4.521 -0.238 1.00 85.38 101 GLN A C 1
ATOM 840 O O . GLN A 1 101 ? -10.853 -3.853 0.766 1.00 85.38 101 GLN A O 1
ATOM 845 N N . MET A 1 102 ? -10.071 -4.951 -1.011 1.00 88.12 102 MET A N 1
ATOM 846 C CA . MET A 1 102 ? -8.660 -4.740 -0.690 1.00 88.12 102 MET A CA 1
ATOM 847 C C . MET A 1 102 ? -7.878 -4.166 -1.873 1.00 88.12 102 MET A C 1
ATOM 849 O O . MET A 1 102 ? -7.887 -4.730 -2.971 1.00 88.12 102 MET A O 1
ATOM 853 N N . ALA A 1 103 ? -7.130 -3.090 -1.621 1.00 89.12 103 ALA A N 1
ATOM 854 C CA . ALA A 1 103 ? -6.157 -2.519 -2.546 1.00 89.12 103 ALA A CA 1
ATOM 855 C C . ALA A 1 103 ? -4.727 -2.654 -1.997 1.00 89.12 103 ALA A C 1
ATOM 857 O O . ALA A 1 103 ? -4.433 -2.218 -0.886 1.00 89.12 103 ALA A O 1
ATOM 858 N N . VAL A 1 104 ? -3.816 -3.223 -2.790 1.00 90.38 104 VAL A N 1
ATOM 859 C CA . VAL A 1 104 ? -2.405 -3.409 -2.423 1.00 90.38 104 VAL A CA 1
ATOM 860 C C . VAL A 1 104 ? -1.491 -2.650 -3.379 1.00 90.38 104 VAL A C 1
ATOM 862 O O . VAL A 1 104 ? -1.501 -2.881 -4.589 1.00 90.38 104 VAL A O 1
ATOM 865 N N . TYR A 1 105 ? -0.641 -1.798 -2.821 1.00 90.75 105 TYR A N 1
ATOM 866 C CA . TYR A 1 105 ? 0.406 -1.067 -3.522 1.00 90.75 105 TYR A CA 1
ATOM 867 C C . TYR A 1 105 ? 1.757 -1.549 -3.011 1.00 90.75 105 TYR A C 1
ATOM 869 O O . TYR A 1 105 ? 2.138 -1.268 -1.880 1.00 90.75 105 TYR A O 1
ATOM 877 N N . ASP A 1 106 ? 2.465 -2.306 -3.840 1.00 90.56 106 ASP A N 1
ATOM 878 C CA . ASP A 1 106 ? 3.783 -2.860 -3.542 1.00 90.56 106 ASP A CA 1
ATOM 879 C C . ASP A 1 106 ? 4.819 -2.169 -4.433 1.00 90.56 106 ASP A C 1
ATOM 881 O O . ASP A 1 106 ? 4.894 -2.427 -5.630 1.00 90.56 106 ASP A O 1
ATOM 885 N N . ILE A 1 107 ? 5.564 -1.215 -3.882 1.00 87.81 107 ILE A N 1
ATOM 886 C CA . ILE A 1 107 ? 6.531 -0.403 -4.622 1.00 87.81 107 ILE A CA 1
ATOM 887 C C . ILE A 1 107 ? 7.908 -0.682 -4.032 1.00 87.81 107 ILE A C 1
ATOM 889 O O . ILE A 1 107 ? 8.332 -0.043 -3.076 1.00 87.81 107 ILE A O 1
ATOM 893 N N . SER A 1 108 ? 8.600 -1.651 -4.627 1.00 81.94 108 SER A N 1
ATOM 894 C CA . SER A 1 108 ? 9.914 -2.134 -4.199 1.00 81.94 108 SER A CA 1
ATOM 895 C C . SER A 1 108 ? 11.016 -1.693 -5.178 1.00 81.94 108 SER A C 1
ATOM 897 O O . SER A 1 108 ? 11.749 -2.509 -5.753 1.00 81.94 108 SER A O 1
ATOM 899 N N . LYS A 1 109 ? 11.030 -0.403 -5.530 1.00 78.81 109 LYS A N 1
ATOM 900 C CA . LYS A 1 109 ? 11.959 0.138 -6.527 1.00 78.81 109 LYS A CA 1
ATOM 901 C C . LYS A 1 109 ? 12.672 1.375 -5.991 1.00 78.81 109 LYS A C 1
ATOM 903 O O . LYS A 1 109 ? 12.066 2.438 -5.863 1.00 78.81 109 LYS A O 1
ATOM 908 N N . GLU A 1 110 ? 13.974 1.239 -5.740 1.00 62.16 110 GLU A N 1
ATOM 909 C CA . GLU A 1 110 ? 14.807 2.270 -5.102 1.00 62.16 110 GLU A CA 1
ATOM 910 C C . GLU A 1 110 ? 14.916 3.557 -5.930 1.00 62.16 110 GLU A C 1
ATOM 912 O O . GLU A 1 110 ? 14.820 4.654 -5.390 1.00 62.16 110 GLU A O 1
ATOM 917 N N . LYS A 1 111 ? 15.081 3.445 -7.255 1.00 67.69 111 LYS A N 1
ATOM 918 C CA . LYS A 1 111 ? 15.314 4.594 -8.155 1.00 67.69 111 LYS A CA 1
ATOM 919 C C . LYS A 1 111 ? 14.061 5.014 -8.918 1.00 67.69 111 LYS A C 1
ATOM 921 O O . LYS A 1 111 ? 14.079 5.152 -10.145 1.00 67.69 111 LYS A O 1
ATOM 926 N N . VAL A 1 112 ? 12.942 5.153 -8.216 1.00 69.56 112 VAL A N 1
ATOM 927 C CA . VAL A 1 112 ? 11.707 5.697 -8.790 1.00 69.56 112 VAL A CA 1
ATOM 928 C C . VAL A 1 112 ? 11.447 7.082 -8.237 1.00 69.56 112 VAL A C 1
ATOM 930 O O . VAL A 1 112 ? 11.436 7.282 -7.032 1.00 69.56 112 VAL A O 1
ATOM 933 N N . ASP A 1 113 ? 11.170 8.016 -9.144 1.00 77.06 113 ASP A N 1
ATOM 934 C CA . ASP A 1 113 ? 10.459 9.247 -8.815 1.00 77.06 113 ASP A CA 1
ATOM 935 C C . ASP A 1 113 ? 9.034 8.865 -8.386 1.00 77.06 113 ASP A C 1
ATOM 937 O O . ASP A 1 113 ? 8.141 8.657 -9.221 1.00 77.06 113 ASP A O 1
ATOM 941 N N . VAL A 1 114 ? 8.866 8.663 -7.076 1.00 74.81 114 VAL A N 1
ATOM 942 C CA . VAL A 1 114 ? 7.620 8.208 -6.452 1.00 74.81 114 VAL A CA 1
ATOM 943 C C . VAL A 1 114 ? 6.508 9.200 -6.753 1.00 74.81 114 VAL A C 1
ATOM 945 O O . VAL A 1 114 ? 5.432 8.796 -7.186 1.00 74.81 114 VAL A O 1
ATOM 948 N N . SER A 1 115 ? 6.784 10.497 -6.654 1.00 73.31 115 SER A N 1
ATOM 949 C CA . SER A 1 115 ? 5.830 11.552 -6.990 1.00 73.31 115 SER A CA 1
ATOM 950 C C . SER A 1 115 ? 5.293 11.424 -8.423 1.00 73.31 115 SER A C 1
ATOM 952 O O . SER A 1 115 ? 4.077 11.429 -8.645 1.00 73.31 115 SER A O 1
ATOM 954 N N . ARG A 1 116 ? 6.166 11.246 -9.423 1.00 80.00 116 ARG A N 1
ATOM 955 C CA . ARG A 1 116 ? 5.748 11.043 -10.822 1.00 80.00 116 ARG A CA 1
ATOM 956 C C . ARG A 1 116 ? 5.000 9.728 -11.020 1.00 80.00 116 ARG A C 1
ATOM 958 O O . ARG A 1 116 ? 4.024 9.683 -11.779 1.00 80.00 116 ARG A O 1
ATOM 965 N N . LEU A 1 117 ? 5.451 8.665 -10.364 1.00 81.69 117 LEU A N 1
ATOM 966 C CA . LEU A 1 117 ? 4.803 7.364 -10.427 1.00 81.69 117 LEU A CA 1
ATOM 967 C C . LEU A 1 117 ? 3.371 7.449 -9.881 1.00 81.69 117 LEU A C 1
ATOM 969 O O . LEU A 1 117 ? 2.422 7.050 -10.558 1.00 81.69 117 LEU A O 1
ATOM 973 N N . MET A 1 118 ? 3.202 8.049 -8.707 1.00 76.94 118 MET A N 1
ATOM 974 C CA . MET A 1 118 ? 1.920 8.138 -8.022 1.00 76.94 118 MET A CA 1
ATOM 975 C C . MET A 1 118 ? 0.905 9.021 -8.748 1.00 76.94 118 MET A C 1
ATOM 977 O O . MET A 1 118 ? -0.277 8.679 -8.777 1.00 76.94 118 MET A O 1
ATOM 981 N N . ARG A 1 119 ? 1.351 10.076 -9.448 1.00 79.12 119 ARG A N 1
ATOM 982 C CA . ARG A 1 119 ? 0.487 10.842 -10.371 1.00 79.12 119 ARG A CA 1
ATOM 983 C C . ARG A 1 119 ? -0.148 9.969 -11.454 1.00 79.12 119 ARG A C 1
ATOM 985 O O . ARG A 1 119 ? -1.219 10.301 -11.952 1.00 79.12 119 ARG A O 1
ATOM 992 N N . THR A 1 120 ? 0.515 8.879 -11.835 1.00 77.19 120 THR A N 1
ATOM 993 C CA . THR A 1 120 ? -0.000 7.926 -12.827 1.00 77.19 120 THR A CA 1
ATOM 994 C C . THR A 1 120 ? -0.855 6.840 -12.175 1.00 77.19 120 THR A C 1
ATOM 996 O O . THR A 1 120 ? -1.850 6.420 -12.761 1.00 77.19 120 THR A O 1
ATOM 999 N N . ILE A 1 121 ? -0.491 6.409 -10.963 1.00 80.94 121 ILE A N 1
ATOM 1000 C CA . ILE A 1 121 ? -1.223 5.399 -10.187 1.00 80.94 121 ILE A CA 1
ATOM 1001 C C . ILE A 1 121 ? -2.573 5.926 -9.691 1.00 80.94 121 ILE A C 1
ATOM 1003 O O . ILE A 1 121 ? -3.500 5.133 -9.599 1.00 80.94 121 ILE A O 1
ATOM 1007 N N . GLN A 1 122 ? -2.680 7.225 -9.383 1.00 77.56 122 GLN A N 1
ATOM 1008 C CA . GLN A 1 122 ? -3.897 7.901 -8.904 1.00 77.56 122 GLN A CA 1
ATOM 1009 C C . GLN A 1 122 ? -4.699 7.062 -7.889 1.00 77.56 122 GLN A C 1
ATOM 1011 O O . GLN A 1 122 ? -5.878 6.783 -8.125 1.00 77.56 122 GLN A O 1
ATOM 1016 N N . PRO A 1 123 ? -4.084 6.647 -6.764 1.00 72.12 123 PRO A N 1
ATOM 1017 C CA . PRO A 1 123 ? -4.669 5.653 -5.859 1.00 72.12 123 PRO A CA 1
ATOM 1018 C C . PRO A 1 123 ? -6.003 6.095 -5.241 1.00 72.12 123 PRO A C 1
ATOM 1020 O O . PRO A 1 123 ? -6.826 5.263 -4.884 1.00 72.12 123 PRO A O 1
ATOM 1023 N N . SER A 1 124 ? -6.248 7.405 -5.175 1.00 71.38 124 SER A N 1
ATOM 1024 C CA . SER A 1 124 ? -7.507 8.010 -4.731 1.00 71.38 124 SER A CA 1
ATOM 1025 C C . SER A 1 124 ? -8.691 7.822 -5.688 1.00 71.38 124 SER A C 1
ATOM 1027 O O . SER A 1 124 ? -9.795 8.252 -5.371 1.00 71.38 124 SER A O 1
ATOM 1029 N N . SER A 1 125 ? -8.483 7.200 -6.851 1.00 75.44 125 SER A N 1
ATOM 1030 C CA . SER A 1 125 ? -9.557 6.886 -7.808 1.00 75.44 125 SER A CA 1
ATOM 1031 C C . SER A 1 125 ? -10.277 5.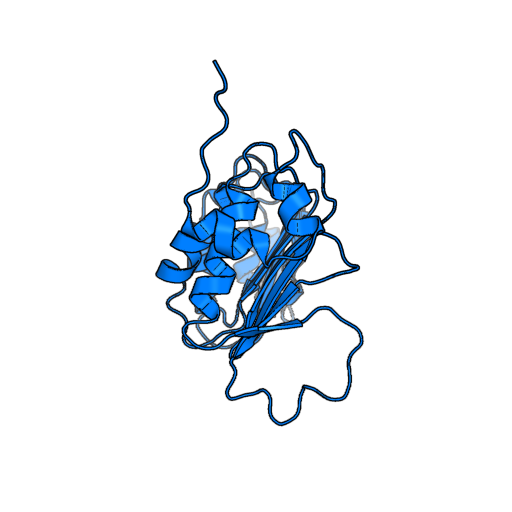575 -7.485 1.00 75.44 125 SER A C 1
ATOM 1033 O O . SER A 1 125 ? -11.212 5.209 -8.191 1.00 75.44 125 SER A O 1
ATOM 1035 N N . ILE A 1 126 ? -9.825 4.850 -6.459 1.00 77.31 126 ILE A N 1
ATOM 1036 C CA . ILE A 1 126 ? -10.307 3.514 -6.111 1.00 77.31 126 ILE A CA 1
ATOM 1037 C C . ILE A 1 126 ? -10.983 3.577 -4.744 1.00 77.31 126 ILE A C 1
ATOM 1039 O O . ILE A 1 126 ? -10.384 4.041 -3.778 1.00 77.31 126 ILE A O 1
ATOM 1043 N N . PHE A 1 127 ? -12.214 3.076 -4.671 1.00 79.00 127 PHE A N 1
ATOM 1044 C CA . PHE A 1 127 ? -12.896 2.814 -3.407 1.00 79.00 127 PHE A CA 1
ATOM 1045 C C . PHE A 1 127 ? -12.415 1.473 -2.842 1.00 79.00 127 PHE A C 1
ATOM 1047 O O . PHE A 1 127 ? -12.590 0.454 -3.521 1.00 79.00 127 PHE A O 1
ATOM 1054 N N . ALA A 1 128 ? -11.806 1.482 -1.653 1.00 84.25 128 ALA A N 1
ATOM 1055 C CA . ALA A 1 128 ? -11.247 0.296 -1.012 1.00 84.25 128 ALA A CA 1
ATOM 1056 C C . ALA A 1 128 ? -11.453 0.302 0.506 1.00 84.25 128 ALA A C 1
ATOM 1058 O O . ALA A 1 128 ? -10.985 1.234 1.156 1.00 84.25 128 ALA A O 1
ATOM 1059 N N . ASP A 1 129 ? -12.046 -0.764 1.051 1.00 83.94 129 ASP A N 1
ATOM 1060 C CA . ASP A 1 129 ? -12.255 -0.914 2.502 1.00 83.94 129 ASP A CA 1
ATOM 1061 C C . ASP A 1 129 ? -10.902 -1.035 3.229 1.00 83.94 129 ASP A C 1
ATOM 1063 O O . ASP A 1 129 ? -10.655 -0.406 4.260 1.00 83.94 129 ASP A O 1
ATOM 1067 N N . HIS A 1 130 ? -9.962 -1.776 2.629 1.00 87.44 130 HIS A N 1
ATOM 1068 C CA . HIS A 1 130 ? -8.617 -1.955 3.167 1.00 87.44 130 HIS A CA 1
ATOM 1069 C C . HIS A 1 130 ? -7.519 -1.562 2.174 1.00 87.44 130 HIS A C 1
ATOM 1071 O O . HIS A 1 130 ? -7.508 -1.996 1.015 1.00 87.44 130 HIS A O 1
ATOM 1077 N N . ILE A 1 131 ? -6.521 -0.816 2.655 1.00 88.69 131 ILE A N 1
ATOM 1078 C CA . ILE A 1 131 ? -5.349 -0.408 1.872 1.00 88.69 131 ILE A CA 1
ATOM 1079 C C . ILE A 1 131 ? -4.062 -0.966 2.473 1.00 88.69 131 ILE A C 1
ATOM 1081 O O . ILE A 1 131 ? -3.762 -0.799 3.651 1.00 88.69 131 ILE A O 1
ATOM 1085 N N . TYR A 1 132 ? -3.255 -1.596 1.626 1.00 91.00 132 TYR A N 1
ATOM 1086 C CA . TYR A 1 132 ? -1.962 -2.161 1.984 1.00 91.00 132 TYR A CA 1
ATOM 1087 C C . TYR A 1 132 ? -0.883 -1.457 1.174 1.00 91.00 132 TYR A C 1
ATOM 1089 O O . TYR A 1 132 ? -0.913 -1.477 -0.056 1.00 91.00 132 TYR A O 1
ATOM 1097 N N . ILE A 1 133 ? 0.080 -0.846 1.855 1.00 90.12 133 ILE A N 1
ATOM 1098 C CA . ILE A 1 133 ? 1.194 -0.138 1.229 1.00 90.12 133 ILE A CA 1
ATOM 1099 C C . ILE A 1 133 ? 2.495 -0.803 1.669 1.00 90.12 133 ILE A C 1
ATOM 1101 O O . ILE A 1 133 ? 2.804 -0.909 2.860 1.00 90.12 133 ILE A O 1
ATOM 1105 N N . HIS A 1 134 ? 3.268 -1.245 0.685 1.00 91.12 134 HIS A N 1
ATOM 1106 C CA . HIS A 1 134 ? 4.628 -1.729 0.850 1.00 91.12 134 HIS A CA 1
ATOM 1107 C C . HIS A 1 134 ? 5.560 -0.753 0.128 1.00 91.12 134 HIS A C 1
ATOM 1109 O O . HIS A 1 134 ? 5.484 -0.617 -1.093 1.00 91.12 134 HIS A O 1
ATOM 1115 N N . ALA A 1 135 ? 6.395 -0.048 0.886 1.00 89.81 135 ALA A N 1
ATOM 1116 C CA . ALA A 1 135 ? 7.377 0.899 0.365 1.00 89.81 135 ALA A CA 1
ATOM 1117 C C . ALA A 1 135 ? 8.773 0.264 0.296 1.00 89.81 135 ALA A C 1
ATOM 1119 O O . ALA A 1 135 ? 9.070 -0.675 1.040 1.00 89.81 135 ALA A O 1
ATOM 1120 N N . GLU A 1 136 ? 9.656 0.803 -0.545 1.00 90.06 136 GLU A N 1
ATOM 1121 C CA . GLU A 1 136 ? 11.042 0.333 -0.609 1.00 90.06 136 GLU A CA 1
ATOM 1122 C C . GLU A 1 136 ? 11.793 0.695 0.671 1.00 90.06 136 GLU A C 1
ATOM 1124 O O . GLU A 1 136 ? 12.416 -0.165 1.278 1.00 90.06 136 GLU A O 1
ATOM 1129 N N . ASN A 1 137 ? 11.694 1.950 1.110 1.00 88.62 137 ASN A N 1
ATOM 1130 C CA . ASN A 1 137 ? 12.380 2.471 2.291 1.00 88.62 137 ASN A CA 1
ATOM 1131 C C . ASN A 1 137 ? 11.498 3.461 3.067 1.00 88.62 137 ASN A C 1
ATOM 1133 O O . ASN A 1 137 ? 10.423 3.846 2.598 1.00 88.62 137 ASN A O 1
ATOM 1137 N N . TYR A 1 138 ? 11.946 3.882 4.255 1.00 87.12 138 TYR A N 1
ATOM 1138 C CA . TYR A 1 138 ? 11.161 4.779 5.110 1.00 87.12 138 TYR A CA 1
ATOM 1139 C C . TYR A 1 138 ? 10.872 6.138 4.467 1.00 87.12 138 TYR A C 1
ATOM 1141 O O . TYR A 1 138 ? 9.778 6.671 4.648 1.00 87.12 138 TYR A O 1
ATOM 1149 N N . GLY A 1 139 ? 11.814 6.671 3.685 1.00 84.94 139 GLY A N 1
ATOM 1150 C CA . GLY A 1 139 ? 11.678 7.978 3.041 1.00 84.94 139 GLY A CA 1
ATOM 1151 C C . GLY A 1 139 ? 10.551 8.036 2.007 1.00 84.94 139 GLY A C 1
ATOM 1152 O O . GLY A 1 139 ? 9.950 9.086 1.821 1.00 84.94 139 GLY A O 1
ATOM 1153 N N . GLN A 1 140 ? 10.203 6.909 1.378 1.00 86.19 140 GLN A N 1
ATOM 1154 C CA . GLN A 1 140 ? 9.114 6.858 0.394 1.00 86.19 140 GLN A CA 1
ATOM 1155 C C . GLN A 1 140 ? 7.716 6.870 1.027 1.00 86.19 140 GLN A C 1
ATOM 1157 O O . GLN A 1 140 ? 6.736 7.176 0.350 1.00 86.19 140 GLN A O 1
ATOM 1162 N N . VAL A 1 141 ? 7.587 6.516 2.308 1.00 85.94 141 VAL A N 1
ATOM 1163 C CA . VAL A 1 141 ? 6.280 6.292 2.943 1.00 85.94 141 VAL A CA 1
ATOM 1164 C C . VAL A 1 141 ? 5.420 7.562 2.979 1.00 85.94 141 VAL A C 1
ATOM 1166 O O . VAL A 1 141 ? 4.275 7.480 2.523 1.00 85.94 141 VAL A O 1
ATOM 1169 N N . PRO A 1 142 ? 5.916 8.729 3.447 1.00 84.00 142 PRO A N 1
ATOM 1170 C CA . PRO A 1 142 ? 5.122 9.957 3.435 1.00 84.00 142 PRO A CA 1
ATOM 1171 C C . PRO A 1 142 ? 4.686 10.336 2.016 1.00 84.00 142 PRO A C 1
ATOM 1173 O O . PRO A 1 142 ? 3.525 10.670 1.791 1.00 84.00 142 PRO A O 1
ATOM 1176 N N . GLU A 1 143 ? 5.578 10.209 1.029 1.00 83.31 143 GLU A N 1
ATOM 1177 C CA . GLU A 1 143 ? 5.263 10.522 -0.368 1.00 83.31 143 GLU A CA 1
ATOM 1178 C C . GLU A 1 143 ? 4.153 9.632 -0.933 1.00 83.31 143 GLU A C 1
ATOM 1180 O O . GLU A 1 143 ? 3.270 10.122 -1.639 1.00 83.31 143 GLU A O 1
ATOM 1185 N N . LEU A 1 144 ? 4.169 8.336 -0.609 1.00 84.06 144 LEU A N 1
ATOM 1186 C CA . LEU A 1 144 ? 3.124 7.398 -1.012 1.00 84.06 144 LEU A CA 1
ATOM 1187 C C . LEU A 1 144 ? 1.795 7.738 -0.342 1.00 84.06 144 LEU A C 1
ATOM 1189 O O . LEU A 1 144 ? 0.781 7.895 -1.026 1.00 84.06 144 LEU A O 1
ATOM 1193 N N . LEU A 1 145 ? 1.805 7.901 0.982 1.00 81.69 145 LEU A N 1
ATOM 1194 C CA . LEU A 1 145 ? 0.617 8.225 1.768 1.00 81.69 145 LEU A CA 1
ATOM 1195 C C . LEU A 1 145 ? -0.022 9.537 1.317 1.00 81.69 145 LEU A C 1
ATOM 1197 O O . LEU A 1 145 ? -1.245 9.599 1.162 1.00 81.69 145 LEU A O 1
ATOM 1201 N N . ALA A 1 146 ? 0.782 10.549 0.980 1.00 79.56 146 ALA A N 1
ATOM 1202 C CA . ALA A 1 146 ? 0.344 11.855 0.490 1.00 79.56 146 ALA A CA 1
ATOM 1203 C C . ALA A 1 146 ? -0.553 11.807 -0.766 1.00 79.56 146 ALA A C 1
ATOM 1205 O O . ALA A 1 146 ? -1.224 12.792 -1.069 1.00 79.56 146 ALA A O 1
ATOM 1206 N N . GLN A 1 147 ? -0.730 10.652 -1.412 1.00 78.62 147 GLN A N 1
ATOM 1207 C CA . GLN A 1 147 ? -1.514 10.503 -2.647 1.00 78.62 147 GLN A CA 1
ATOM 1208 C C . GLN A 1 147 ? -2.904 9.861 -2.451 1.00 78.62 147 GLN A C 1
ATOM 1210 O O . GLN A 1 147 ? -3.755 9.944 -3.339 1.00 78.62 147 GLN A O 1
ATOM 1215 N N . PHE A 1 148 ? -3.167 9.254 -1.289 1.00 75.69 148 PHE A N 1
ATOM 1216 C CA . PHE A 1 148 ? -4.443 8.591 -0.968 1.00 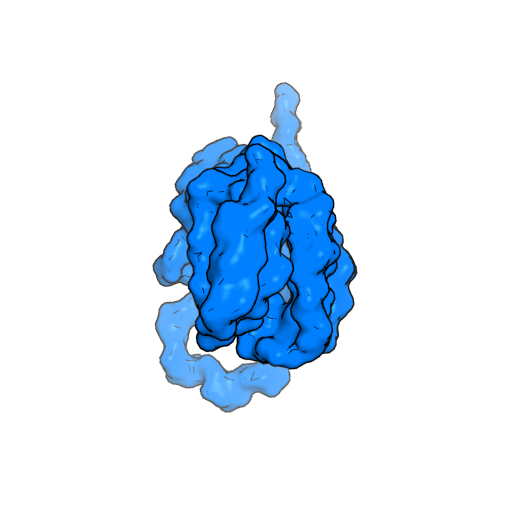75.69 148 PHE A CA 1
ATOM 1217 C C . PHE A 1 148 ? -5.515 9.573 -0.472 1.00 75.69 148 PHE A C 1
ATOM 1219 O O . PHE A 1 148 ? -5.200 10.511 0.246 1.00 75.69 148 PHE A O 1
ATOM 1226 N N . LYS A 1 149 ? -6.789 9.398 -0.823 1.00 71.25 149 LYS A N 1
ATOM 1227 C CA . LYS A 1 149 ? -7.871 10.190 -0.208 1.00 71.25 149 LYS A CA 1
ATOM 1228 C C . LYS A 1 149 ? -8.494 9.385 0.924 1.00 71.25 149 LYS A C 1
ATOM 1230 O O . LYS A 1 149 ? -8.691 8.187 0.774 1.00 71.25 149 LYS A O 1
ATOM 1235 N N . THR A 1 150 ? -8.751 10.054 2.041 1.00 60.00 150 THR A N 1
ATOM 1236 C CA . THR A 1 150 ? -9.058 9.433 3.333 1.00 60.00 150 THR A CA 1
ATOM 1237 C C . THR A 1 150 ? -10.482 8.948 3.493 1.00 60.00 150 THR A C 1
ATOM 1239 O O . THR A 1 150 ? -10.765 8.170 4.392 1.00 60.00 150 THR A O 1
ATOM 1242 N N . GLU A 1 151 ? -11.396 9.482 2.691 1.00 62.31 151 GLU A N 1
ATOM 1243 C CA . GLU A 1 151 ? -12.803 9.564 3.084 1.00 62.31 151 GLU A CA 1
ATOM 1244 C C . GLU A 1 151 ? -13.493 8.196 3.225 1.00 62.31 151 GLU A C 1
ATOM 1246 O O . GLU A 1 151 ? -14.606 8.159 3.730 1.00 62.31 151 GLU A O 1
ATOM 1251 N N . LEU A 1 152 ? -12.863 7.093 2.790 1.00 61.56 152 LEU A N 1
ATOM 1252 C CA . LEU A 1 152 ? -13.489 5.772 2.648 1.00 61.56 152 LEU A CA 1
ATOM 1253 C C . LEU A 1 152 ? -12.534 4.597 2.972 1.00 61.56 152 LEU A C 1
ATOM 1255 O O . LEU A 1 152 ? -12.676 3.537 2.375 1.00 61.56 152 LEU A O 1
ATOM 1259 N N . ILE A 1 153 ? -11.529 4.786 3.839 1.00 71.06 153 ILE A N 1
ATOM 12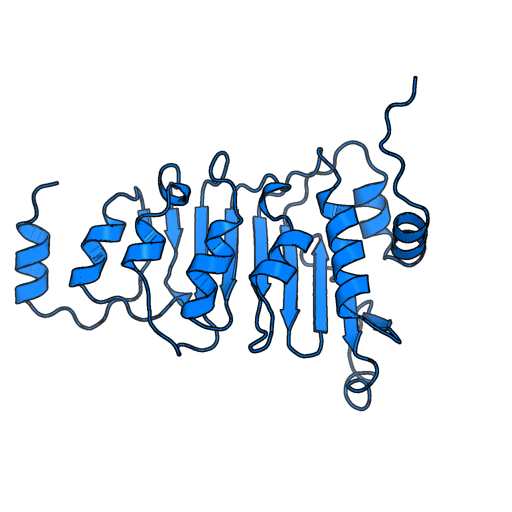60 C CA . ILE A 1 153 ? -10.572 3.725 4.222 1.00 71.06 153 ILE A CA 1
ATOM 1261 C C . ILE A 1 153 ? -10.860 3.275 5.658 1.00 71.06 153 ILE A C 1
ATOM 1263 O O . ILE A 1 153 ? -10.654 4.062 6.577 1.00 71.06 153 ILE A O 1
ATOM 1267 N N . GLU A 1 154 ? -11.252 2.014 5.856 1.00 82.00 154 GLU A N 1
ATOM 1268 C CA . GLU A 1 154 ? -11.474 1.436 7.194 1.00 82.00 154 GLU A CA 1
ATOM 1269 C C . GLU A 1 154 ? -10.150 0.983 7.828 1.00 82.00 154 GLU A C 1
ATOM 1271 O O . GLU A 1 154 ? -9.869 1.247 8.997 1.00 82.00 154 GLU A O 1
ATOM 1276 N N . THR A 1 155 ? -9.283 0.328 7.045 1.00 86.88 155 THR A N 1
ATOM 1277 C CA . THR A 1 155 ? -8.025 -0.247 7.554 1.00 86.88 155 THR A CA 1
ATOM 1278 C C . THR A 1 155 ? -6.830 0.064 6.666 1.00 86.88 155 THR A C 1
ATOM 1280 O O . THR A 1 155 ? -6.898 -0.029 5.437 1.00 86.88 155 THR A O 1
ATOM 1283 N N . MET A 1 156 ? -5.683 0.339 7.294 1.00 88.31 156 MET A N 1
ATOM 1284 C CA . MET A 1 156 ? -4.421 0.570 6.600 1.00 88.31 156 MET A CA 1
ATOM 1285 C C . MET A 1 156 ? -3.309 -0.319 7.147 1.00 88.31 156 MET A C 1
ATOM 1287 O O . MET A 1 156 ? -3.025 -0.323 8.342 1.00 88.31 156 MET A O 1
ATOM 1291 N N . LYS A 1 157 ? -2.611 -1.025 6.252 1.00 90.88 157 LYS A N 1
ATOM 1292 C CA . LYS A 1 157 ? -1.393 -1.772 6.579 1.00 90.88 157 LYS A CA 1
ATOM 1293 C C . LYS A 1 157 ? -0.177 -1.162 5.901 1.00 90.88 157 LYS A C 1
ATOM 1295 O O . LYS A 1 157 ? -0.143 -1.033 4.679 1.00 90.88 157 LYS A O 1
ATOM 1300 N N . LEU A 1 158 ? 0.845 -0.852 6.691 1.00 89.62 158 LEU A N 1
ATOM 1301 C CA . LEU A 1 158 ? 2.099 -0.261 6.238 1.00 89.62 158 LEU A CA 1
ATOM 1302 C C . LEU A 1 158 ? 3.269 -1.213 6.462 1.00 89.62 158 LEU A C 1
ATOM 1304 O O . LEU A 1 158 ? 3.422 -1.826 7.523 1.00 89.62 158 LEU A O 1
ATOM 1308 N N . SER A 1 159 ? 4.140 -1.309 5.464 1.00 91.06 159 SER A N 1
ATOM 1309 C CA . SER A 1 159 ? 5.389 -2.057 5.581 1.00 91.06 159 SER A CA 1
ATOM 1310 C C . SER A 1 159 ? 6.483 -1.514 4.673 1.00 91.06 159 SER A C 1
ATOM 1312 O O . SER A 1 159 ? 6.206 -0.794 3.713 1.00 91.06 159 SER A O 1
ATOM 1314 N N . VAL A 1 160 ? 7.727 -1.858 5.003 1.00 89.00 160 VAL A N 1
ATOM 1315 C CA . VAL A 1 160 ? 8.919 -1.370 4.308 1.00 89.00 160 VAL A CA 1
ATOM 1316 C C . VAL A 1 160 ? 9.867 -2.537 4.038 1.00 89.00 160 VAL A C 1
ATOM 1318 O O . VAL A 1 160 ? 10.149 -3.317 4.951 1.00 89.00 160 VAL A O 1
ATOM 1321 N N . TYR A 1 161 ? 10.351 -2.668 2.799 1.00 87.81 161 TYR A N 1
ATOM 1322 C CA . TYR A 1 161 ? 11.286 -3.729 2.404 1.00 87.81 161 TYR A CA 1
ATOM 1323 C C . TYR A 1 161 ? 12.673 -3.522 3.009 1.00 87.81 161 TYR A C 1
ATOM 1325 O O . TYR A 1 161 ? 13.162 -4.344 3.787 1.00 87.81 161 TYR A O 1
ATOM 1333 N N . ASN A 1 162 ? 13.294 -2.404 2.659 1.00 86.00 162 ASN A N 1
ATOM 1334 C CA . ASN A 1 162 ? 14.606 -1.999 3.105 1.00 86.00 162 ASN A CA 1
ATOM 1335 C C . ASN A 1 162 ? 14.439 -0.978 4.236 1.00 86.00 162 ASN A C 1
ATOM 1337 O O . ASN A 1 162 ? 14.061 0.169 4.016 1.00 86.00 162 ASN A O 1
ATOM 1341 N N . LYS A 1 163 ? 14.714 -1.388 5.479 1.00 85.06 163 LYS A N 1
ATOM 1342 C CA . LYS A 1 163 ? 14.556 -0.556 6.690 1.00 85.06 163 LYS A CA 1
ATOM 1343 C C . LYS A 1 163 ? 15.659 0.509 6.828 1.00 85.06 163 LYS A C 1
ATOM 1345 O O . LYS A 1 163 ? 16.193 0.713 7.915 1.00 85.06 163 LYS A O 1
ATOM 1350 N N . THR A 1 164 ? 16.018 1.148 5.722 1.00 79.94 164 THR A N 1
ATOM 1351 C CA . THR A 1 164 ? 16.977 2.248 5.613 1.00 79.94 164 THR A CA 1
ATOM 1352 C C . THR A 1 164 ? 16.252 3.579 5.395 1.00 79.94 164 THR A C 1
ATOM 1354 O O . THR A 1 164 ? 15.058 3.620 5.081 1.00 79.94 164 THR A O 1
ATOM 1357 N N . GLY A 1 165 ? 16.982 4.680 5.589 1.00 76.88 165 GLY A N 1
ATOM 1358 C CA . GLY A 1 165 ? 16.436 6.038 5.576 1.00 76.88 165 GLY A CA 1
ATOM 1359 C C . GLY A 1 165 ? 15.843 6.464 6.921 1.00 76.88 165 GLY A C 1
ATOM 1360 O O . GLY A 1 165 ? 15.716 5.663 7.849 1.00 76.88 165 GLY A O 1
ATOM 1361 N N . ASP A 1 166 ? 15.483 7.743 7.019 1.00 79.12 166 ASP A N 1
ATOM 1362 C CA . ASP A 1 166 ? 14.932 8.309 8.249 1.00 79.12 166 ASP A CA 1
ATOM 1363 C C . ASP A 1 166 ? 13.462 7.937 8.423 1.00 79.12 166 ASP A C 1
ATOM 1365 O O . ASP A 1 166 ? 12.622 8.133 7.540 1.00 79.12 166 ASP A O 1
ATOM 1369 N N . LYS A 1 167 ? 13.139 7.420 9.607 1.00 80.94 167 LYS A N 1
ATOM 1370 C CA . LYS A 1 167 ? 11.781 7.041 9.982 1.00 80.94 167 LYS A CA 1
ATOM 1371 C C . LYS A 1 167 ? 10.987 8.274 10.429 1.00 80.94 167 LYS A C 1
ATOM 1373 O O . LYS A 1 167 ? 10.942 8.588 11.616 1.00 80.94 167 LYS A O 1
ATOM 1378 N N . ARG A 1 168 ? 10.343 8.954 9.479 1.00 78.38 168 ARG A N 1
ATOM 1379 C CA . ARG A 1 168 ? 9.561 10.187 9.707 1.00 78.38 168 ARG A CA 1
ATOM 1380 C C . ARG A 1 168 ? 8.149 9.918 10.241 1.00 78.38 168 ARG A C 1
ATOM 1382 O O . ARG A 1 168 ? 7.156 10.112 9.548 1.00 78.38 168 ARG A O 1
ATOM 1389 N N . LEU A 1 169 ? 8.056 9.362 11.450 1.00 77.31 169 LEU A N 1
ATOM 1390 C CA . LEU A 1 169 ? 6.772 8.986 12.064 1.00 77.31 169 LEU A CA 1
ATOM 1391 C C . LEU A 1 169 ? 5.875 10.191 12.365 1.00 77.31 169 LEU A C 1
ATOM 1393 O O . LEU A 1 169 ? 4.663 10.107 12.205 1.00 77.31 169 LEU A O 1
ATOM 1397 N N . ASP A 1 170 ? 6.472 11.298 12.784 1.00 74.75 170 ASP A N 1
ATOM 1398 C CA . ASP A 1 170 ? 5.796 12.565 13.041 1.00 74.75 170 ASP A CA 1
ATOM 1399 C C . ASP A 1 170 ? 5.083 13.100 11.794 1.00 74.75 170 ASP A C 1
ATOM 1401 O O . ASP A 1 170 ? 3.896 13.409 11.861 1.00 74.75 170 ASP A O 1
ATOM 1405 N N . GLU A 1 171 ? 5.761 13.118 10.644 1.00 78.19 171 GLU A N 1
ATOM 1406 C CA . GLU A 1 171 ? 5.155 13.532 9.373 1.00 78.19 171 GLU A CA 1
ATOM 1407 C C . GLU A 1 171 ? 4.026 12.591 8.939 1.00 78.19 171 GLU A C 1
ATOM 1409 O O . GLU A 1 171 ? 3.014 13.047 8.412 1.00 78.19 171 GLU A O 1
ATOM 1414 N N . ILE A 1 172 ? 4.187 11.281 9.163 1.00 78.00 172 ILE A N 1
ATOM 1415 C CA . ILE A 1 172 ? 3.190 10.272 8.791 1.00 78.00 172 ILE A CA 1
ATOM 1416 C C . ILE A 1 172 ? 1.914 10.474 9.610 1.00 78.00 172 ILE A C 1
ATOM 1418 O O . ILE A 1 172 ? 0.847 10.670 9.039 1.00 78.00 172 ILE A O 1
ATOM 1422 N N . PHE A 1 173 ? 1.999 10.467 10.939 1.00 75.56 173 PHE A N 1
ATOM 1423 C CA . PHE A 1 173 ? 0.802 10.462 11.786 1.00 75.56 173 PHE A CA 1
ATOM 1424 C C . PHE A 1 173 ? 0.082 11.805 11.874 1.00 75.56 173 PHE A C 1
ATOM 1426 O O . PHE A 1 173 ? -1.096 11.842 12.216 1.00 75.56 173 PHE A O 1
ATOM 1433 N N . GLN A 1 174 ? 0.751 12.906 11.531 1.00 72.81 174 GLN A N 1
ATOM 1434 C CA . GLN A 1 174 ? 0.104 14.213 11.416 1.00 72.81 174 GLN A CA 1
ATOM 1435 C C . GLN A 1 174 ? -0.714 14.365 10.126 1.00 72.81 174 GLN A C 1
ATOM 1437 O O . GLN A 1 174 ? -1.445 15.346 9.976 1.00 72.81 174 GLN A O 1
ATOM 1442 N N . MET A 1 175 ? -0.626 13.420 9.181 1.00 74.50 175 MET A N 1
ATOM 1443 C CA . MET A 1 175 ? -1.434 13.484 7.969 1.00 74.50 175 MET A CA 1
ATOM 1444 C C . MET A 1 175 ? -2.920 13.362 8.300 1.00 74.50 175 MET A C 1
ATOM 1446 O O . MET A 1 175 ? -3.354 12.426 8.969 1.00 74.50 175 MET A O 1
ATOM 1450 N N . GLU A 1 176 ? -3.741 14.225 7.694 1.00 71.62 176 GLU A N 1
ATOM 1451 C CA . GLU A 1 176 ? -5.208 14.154 7.805 1.00 71.62 176 GLU A CA 1
ATOM 1452 C C . GLU A 1 176 ? -5.794 12.800 7.379 1.00 71.62 176 GLU A C 1
ATOM 1454 O O . GLU A 1 176 ? -6.936 12.476 7.692 1.00 71.62 176 GLU A O 1
ATOM 1459 N N . LYS A 1 177 ? -4.987 11.993 6.686 1.00 71.06 177 LYS A N 1
ATOM 1460 C CA . LYS A 1 177 ? -5.312 10.669 6.155 1.00 71.06 177 LYS A CA 1
ATOM 1461 C C . LYS A 1 177 ? -5.522 9.591 7.214 1.00 71.06 177 LYS A C 1
ATOM 1463 O O . LYS A 1 177 ? -5.876 8.465 6.892 1.00 71.06 177 LYS A O 1
ATOM 1468 N N . PHE A 1 178 ? -5.293 9.941 8.465 1.00 74.00 178 PHE A N 1
ATOM 1469 C CA . PHE A 1 178 ? -5.434 9.044 9.593 1.00 74.00 178 PHE A CA 1
ATOM 1470 C C . PHE A 1 178 ? -6.657 9.365 10.460 1.00 74.00 178 PHE A C 1
ATOM 1472 O O . PHE A 1 178 ? -7.004 8.562 11.314 1.00 74.00 178 PHE A O 1
ATOM 1479 N N . LYS A 1 179 ? -7.352 10.488 10.210 1.00 72.75 179 LYS A N 1
ATOM 1480 C CA . LYS A 1 179 ? -8.476 10.957 11.044 1.00 72.75 179 LYS A CA 1
ATOM 1481 C C . LYS A 1 179 ? -9.665 9.989 11.108 1.00 72.75 179 LYS A C 1
ATOM 1483 O O . LYS A 1 179 ? -10.336 9.950 12.128 1.00 72.75 179 LYS A O 1
ATOM 1488 N N . ASN A 1 180 ? -9.918 9.239 10.036 1.00 74.06 180 ASN A N 1
ATOM 1489 C CA . ASN A 1 180 ? -11.091 8.363 9.905 1.00 74.06 180 ASN A CA 1
ATOM 1490 C C . ASN A 1 180 ? -10.723 6.872 9.893 1.00 74.06 180 ASN A C 1
ATOM 1492 O O . ASN A 1 180 ? -11.520 6.058 9.446 1.00 74.06 180 ASN A O 1
ATOM 1496 N N . LEU A 1 181 ? -9.492 6.528 10.277 1.00 81.31 181 LEU A N 1
ATOM 1497 C CA . LEU A 1 181 ? -8.996 5.162 10.180 1.00 81.31 181 LEU A CA 1
ATOM 1498 C C . LEU A 1 181 ? -9.331 4.385 11.458 1.00 81.31 181 LEU A C 1
ATOM 1500 O O . LEU A 1 181 ? -8.897 4.786 12.538 1.00 81.31 181 LEU A O 1
ATOM 1504 N N . ASP A 1 182 ? -10.022 3.253 11.328 1.00 84.25 182 ASP A N 1
ATOM 1505 C CA . ASP A 1 182 ? -10.372 2.411 12.478 1.00 84.25 182 ASP A CA 1
ATOM 1506 C C . ASP A 1 182 ? -9.175 1.584 12.956 1.00 84.25 182 ASP A C 1
ATOM 1508 O O . ASP A 1 182 ? -8.939 1.434 14.158 1.00 84.25 182 ASP A O 1
ATOM 1512 N N . GLU A 1 183 ? -8.388 1.067 12.008 1.00 88.50 183 GLU A N 1
ATOM 1513 C CA . GLU A 1 183 ? -7.235 0.223 12.304 1.00 88.50 183 GLU A CA 1
ATOM 1514 C C . GLU A 1 183 ? -5.992 0.604 11.492 1.00 88.50 183 GLU A C 1
ATOM 1516 O O . GLU A 1 183 ? -6.005 0.671 10.256 1.00 88.50 183 GLU A O 1
ATOM 1521 N N . LEU A 1 184 ? -4.868 0.737 12.204 1.00 88.12 184 LEU A N 1
ATOM 1522 C CA . LEU A 1 184 ? -3.544 0.905 11.620 1.00 88.12 184 LEU A CA 1
ATOM 1523 C C . LEU A 1 184 ? -2.597 -0.254 11.965 1.00 88.12 184 LEU A C 1
ATOM 1525 O O . LEU A 1 184 ? -2.176 -0.429 13.109 1.00 88.12 184 LEU A O 1
ATOM 1529 N N . ASN A 1 185 ? -2.144 -0.993 10.953 1.00 89.19 185 ASN A N 1
ATOM 1530 C CA . ASN A 1 185 ? -1.199 -2.093 11.121 1.00 89.19 185 ASN A CA 1
ATOM 1531 C C . ASN A 1 185 ? 0.195 -1.765 10.568 1.00 89.19 185 ASN A C 1
ATOM 1533 O O . ASN A 1 185 ? 0.400 -1.632 9.364 1.00 89.19 185 ASN A O 1
ATOM 1537 N N . MET A 1 186 ? 1.185 -1.701 11.454 1.00 87.06 186 MET A N 1
ATOM 1538 C CA . MET A 1 186 ? 2.577 -1.354 11.159 1.00 87.06 186 MET A CA 1
ATOM 1539 C C . MET A 1 186 ? 3.576 -2.434 11.588 1.00 87.06 186 MET A C 1
ATOM 1541 O O . MET A 1 186 ? 4.770 -2.155 11.713 1.00 87.06 186 MET A O 1
ATOM 1545 N N . PHE A 1 187 ? 3.155 -3.687 11.787 1.00 86.25 187 PHE A N 1
ATOM 1546 C CA . PHE A 1 187 ? 4.098 -4.761 12.140 1.00 86.25 187 PHE A CA 1
ATOM 1547 C C . PHE A 1 187 ? 5.238 -4.910 11.121 1.00 86.25 187 PHE A C 1
ATOM 1549 O O . PHE A 1 187 ? 6.397 -5.105 11.493 1.00 86.25 187 PHE A O 1
ATOM 1556 N N . GLY A 1 188 ? 4.918 -4.773 9.831 1.00 82.25 188 GLY A N 1
ATOM 1557 C CA . GLY A 1 188 ? 5.890 -4.822 8.736 1.00 82.25 188 GLY A CA 1
ATOM 1558 C C . GLY A 1 188 ? 6.679 -3.526 8.541 1.00 82.25 188 GLY A C 1
ATOM 1559 O O . GLY A 1 188 ? 7.583 -3.491 7.711 1.00 82.25 188 GLY A O 1
ATOM 1560 N N . PHE A 1 189 ? 6.350 -2.462 9.277 1.00 84.06 189 PHE A N 1
ATOM 1561 C CA . PHE A 1 189 ? 7.037 -1.178 9.185 1.00 84.06 189 PHE A CA 1
ATOM 1562 C C . PHE A 1 189 ? 8.405 -1.227 9.868 1.00 84.06 189 PHE A C 1
ATOM 1564 O O . PHE A 1 189 ? 9.320 -0.541 9.453 1.00 84.06 189 PHE A O 1
ATOM 1571 N N . GLY A 1 190 ? 8.586 -2.073 10.883 1.00 79.81 190 GLY A N 1
ATOM 1572 C CA . GLY A 1 190 ? 9.814 -2.141 11.676 1.00 79.81 190 GLY A CA 1
ATOM 1573 C C . GLY A 1 190 ? 9.645 -1.546 13.071 1.00 79.81 190 GLY A C 1
ATOM 1574 O O . GLY A 1 190 ? 8.569 -1.083 13.442 1.00 79.81 190 GLY A O 1
ATOM 1575 N N . LEU A 1 191 ? 10.718 -1.591 13.861 1.00 82.69 191 LEU A N 1
ATOM 1576 C CA . LEU A 1 191 ? 10.672 -1.289 15.291 1.00 82.69 191 LEU A CA 1
ATOM 1577 C C . LEU A 1 191 ? 10.289 0.176 15.557 1.00 82.69 191 LEU A C 1
ATOM 1579 O O . LEU A 1 191 ? 10.914 1.092 15.020 1.00 82.69 191 LEU A O 1
ATOM 1583 N N . ILE A 1 192 ? 9.250 0.404 16.359 1.00 81.06 192 ILE A N 1
ATOM 1584 C CA . ILE A 1 192 ? 8.772 1.707 16.843 1.00 81.06 192 ILE A CA 1
ATOM 1585 C C . ILE A 1 192 ? 9.277 1.912 18.276 1.00 81.06 192 ILE A C 1
ATOM 1587 O O . ILE A 1 192 ? 9.241 0.987 19.091 1.00 81.06 192 ILE A O 1
ATOM 1591 N N . ARG A 1 193 ? 9.782 3.114 18.584 1.00 78.56 193 ARG A N 1
ATOM 1592 C CA . ARG A 1 193 ? 10.200 3.460 19.948 1.00 78.56 193 ARG A CA 1
ATOM 1593 C C . ARG A 1 193 ? 8.964 3.800 20.773 1.00 78.56 193 ARG A C 1
ATOM 1595 O O . ARG A 1 193 ? 8.013 4.371 20.250 1.00 78.56 193 ARG A O 1
ATOM 1602 N N . ALA A 1 194 ? 9.012 3.541 22.074 1.00 77.19 194 ALA A N 1
ATOM 1603 C CA . ALA A 1 194 ? 7.902 3.852 22.973 1.00 77.19 194 ALA A CA 1
ATOM 1604 C C . ALA A 1 194 ? 7.489 5.338 22.932 1.00 77.19 194 ALA A C 1
ATOM 1606 O O . ALA A 1 194 ? 6.302 5.638 22.893 1.00 77.19 194 ALA A O 1
ATOM 1607 N N . ALA A 1 195 ? 8.447 6.266 22.831 1.00 76.94 195 ALA A N 1
ATOM 1608 C CA . ALA A 1 195 ? 8.169 7.704 22.726 1.00 76.94 195 ALA A CA 1
ATOM 1609 C C . ALA A 1 195 ? 7.369 8.107 21.468 1.00 76.94 195 ALA A C 1
ATOM 1611 O O . ALA A 1 195 ? 6.740 9.166 21.448 1.00 76.94 195 ALA A O 1
ATOM 1612 N N . ASP A 1 196 ? 7.381 7.273 20.424 1.00 78.69 196 ASP A N 1
ATOM 1613 C CA . ASP A 1 196 ? 6.639 7.515 19.186 1.00 78.69 196 ASP A CA 1
ATOM 1614 C C . ASP A 1 196 ? 5.192 6.984 19.267 1.00 78.69 196 ASP A C 1
ATOM 1616 O O . ASP A 1 196 ? 4.379 7.301 18.402 1.00 78.69 196 ASP A O 1
ATOM 1620 N N . LEU A 1 197 ? 4.836 6.220 20.314 1.00 79.06 197 LEU A N 1
ATOM 1621 C CA . LEU A 1 197 ? 3.477 5.695 20.509 1.00 79.06 197 LEU A CA 1
ATOM 1622 C C . LEU A 1 197 ? 2.435 6.792 20.691 1.00 79.06 197 LEU A C 1
ATOM 1624 O O . LEU A 1 197 ? 1.281 6.590 20.337 1.00 79.06 197 LEU A O 1
ATOM 1628 N N . LYS A 1 198 ? 2.836 7.967 21.183 1.00 79.44 198 LYS A N 1
ATOM 1629 C CA . LYS A 1 198 ? 1.944 9.123 21.350 1.00 79.44 198 LYS A CA 1
ATOM 1630 C C . LYS A 1 198 ? 1.180 9.494 20.082 1.00 79.44 198 LYS A C 1
ATOM 1632 O O . LYS A 1 198 ? 0.073 10.005 20.159 1.00 79.44 198 LYS A O 1
ATOM 1637 N N . TRP A 1 199 ? 1.767 9.205 18.925 1.00 78.00 199 TRP A N 1
ATOM 1638 C CA . TRP A 1 199 ? 1.175 9.483 17.626 1.00 78.00 199 TRP A CA 1
ATOM 1639 C C . TRP A 1 199 ? 0.152 8.434 17.171 1.00 78.00 199 TRP A C 1
ATOM 1641 O O . TRP A 1 199 ? -0.579 8.669 16.218 1.00 78.00 199 TRP A O 1
ATOM 1651 N N . LEU A 1 200 ? 0.105 7.282 17.841 1.00 78.38 200 LEU A N 1
ATOM 1652 C CA . LEU A 1 200 ? -0.789 6.168 17.529 1.00 78.38 200 LEU A CA 1
ATOM 1653 C C . LEU A 1 200 ? -2.019 6.111 18.437 1.00 78.38 200 LEU A C 1
ATOM 1655 O O . LEU A 1 200 ? -2.972 5.399 18.150 1.00 78.38 200 LEU A O 1
ATOM 1659 N N . ILE A 1 201 ? -2.014 6.857 19.538 1.00 72.69 201 ILE A N 1
ATOM 1660 C CA . ILE A 1 201 ? -3.078 6.782 20.548 1.00 72.69 201 ILE A CA 1
ATOM 1661 C C . ILE A 1 201 ? -4.399 7.378 20.036 1.00 72.69 201 ILE A C 1
ATOM 1663 O O . ILE A 1 201 ? -5.458 7.077 20.571 1.00 72.69 201 ILE A O 1
ATOM 1667 N N . GLY A 1 202 ? -4.356 8.152 18.947 1.00 70.44 202 GLY A N 1
ATOM 1668 C CA . GLY A 1 202 ? -5.554 8.628 18.255 1.00 70.44 202 GLY A CA 1
ATOM 1669 C C . GLY A 1 202 ? -6.302 7.563 17.441 1.00 70.44 202 GLY A C 1
ATOM 1670 O O . GLY A 1 202 ? -7.403 7.852 16.983 1.00 70.44 202 GLY A O 1
ATOM 1671 N N . PHE A 1 203 ? -5.741 6.363 17.242 1.00 78.69 203 PHE A N 1
ATOM 1672 C CA . PHE A 1 203 ? -6.411 5.285 16.507 1.00 78.69 203 PHE A CA 1
ATOM 1673 C C . PHE A 1 203 ? -7.227 4.390 17.446 1.00 78.69 203 PHE A C 1
ATOM 1675 O O . PHE A 1 203 ? -6.709 4.011 18.501 1.00 78.69 203 PHE A O 1
ATOM 1682 N N . PRO A 1 204 ? -8.440 3.957 17.048 1.00 83.88 204 PRO A N 1
ATOM 1683 C CA . PRO A 1 204 ? -9.203 2.962 17.803 1.00 83.88 204 PRO A CA 1
ATOM 1684 C C . PRO A 1 204 ? -8.429 1.652 17.999 1.00 83.88 204 PRO A C 1
ATOM 1686 O O . PRO A 1 204 ? -8.468 1.058 19.077 1.00 83.88 204 PRO A O 1
ATOM 1689 N N . MET A 1 205 ? -7.692 1.214 16.972 1.00 87.50 205 MET A N 1
ATOM 1690 C CA . MET A 1 205 ? -6.831 0.037 17.034 1.00 87.50 205 MET A CA 1
ATOM 1691 C C . MET A 1 205 ? -5.520 0.261 16.273 1.00 87.50 205 MET A C 1
ATOM 1693 O O . MET A 1 205 ? -5.507 0.756 15.145 1.00 87.50 205 MET A O 1
ATOM 1697 N N . PHE A 1 206 ? -4.392 -0.146 16.862 1.00 87.62 206 PHE A N 1
ATOM 1698 C CA . PHE A 1 206 ? -3.106 -0.139 16.167 1.00 87.62 206 PHE A CA 1
ATOM 1699 C C . PHE A 1 206 ? -2.239 -1.355 16.505 1.00 87.62 206 PHE A C 1
ATOM 1701 O O . PHE A 1 206 ? -2.212 -1.846 17.633 1.00 87.62 206 PHE A O 1
ATOM 1708 N N . PHE A 1 207 ? -1.472 -1.809 15.515 1.00 88.69 207 PHE A N 1
ATOM 1709 C CA . PHE A 1 207 ? -0.559 -2.942 15.628 1.00 88.69 207 PHE A CA 1
ATOM 1710 C C . PHE A 1 207 ? 0.864 -2.525 15.287 1.00 88.69 207 PHE A C 1
ATOM 1712 O O . PHE A 1 207 ? 1.144 -2.093 14.169 1.00 88.69 207 PHE A O 1
ATOM 1719 N N . VAL A 1 208 ? 1.793 -2.671 16.229 1.00 86.75 208 VAL A N 1
ATOM 1720 C CA . VAL A 1 208 ? 3.167 -2.179 16.076 1.00 86.75 208 VAL A CA 1
ATOM 1721 C C . VAL A 1 208 ? 4.185 -3.151 16.642 1.00 86.75 208 VAL A C 1
ATOM 1723 O O . VAL A 1 208 ? 3.913 -3.884 17.588 1.00 86.75 208 VAL A O 1
ATOM 1726 N N . ASN A 1 209 ? 5.391 -3.129 16.077 1.00 83.94 209 ASN A N 1
ATOM 1727 C CA . ASN A 1 209 ? 6.526 -3.847 16.640 1.00 83.94 209 ASN A CA 1
ATOM 1728 C C . ASN A 1 209 ? 7.328 -2.886 17.526 1.00 83.94 209 ASN A C 1
ATOM 1730 O O . ASN A 1 209 ? 7.871 -1.908 17.015 1.00 83.94 209 ASN A O 1
ATOM 1734 N N . LEU A 1 210 ? 7.374 -3.125 18.835 1.00 79.56 210 LEU A N 1
ATOM 1735 C CA . LEU A 1 210 ? 8.032 -2.231 19.788 1.00 79.56 210 LEU A CA 1
ATOM 1736 C C . LEU A 1 210 ? 9.496 -2.619 19.990 1.00 79.56 210 LEU A C 1
ATOM 1738 O O . LEU A 1 210 ? 9.845 -3.796 20.064 1.00 79.56 210 LEU A O 1
ATOM 1742 N N . VAL A 1 211 ? 10.362 -1.616 20.130 1.00 74.19 211 VAL A N 1
ATOM 1743 C CA . VAL A 1 211 ? 11.659 -1.829 20.787 1.00 74.19 211 VAL A CA 1
ATOM 1744 C C . VAL A 1 211 ? 11.401 -2.161 22.260 1.00 74.19 211 VAL A C 1
ATOM 1746 O O . VAL A 1 211 ? 10.422 -1.679 22.826 1.00 74.19 211 VAL A O 1
ATOM 1749 N N . SER A 1 212 ? 12.296 -2.942 22.877 1.00 64.25 212 SER A N 1
ATOM 1750 C CA . SER A 1 212 ? 12.425 -3.063 24.338 1.00 64.25 212 SER A CA 1
ATOM 1751 C C . SER A 1 212 ? 12.066 -1.742 25.032 1.00 64.25 212 SER A C 1
ATOM 1753 O O . SER A 1 212 ? 12.735 -0.724 24.837 1.00 64.25 212 SER A O 1
ATOM 1755 N N . ILE A 1 213 ? 10.963 -1.760 25.782 1.00 64.56 213 ILE A N 1
ATOM 1756 C CA . ILE A 1 213 ? 10.436 -0.582 26.462 1.00 64.56 213 ILE A CA 1
ATOM 1757 C C . ILE A 1 213 ? 11.137 -0.490 27.812 1.00 64.56 213 ILE A C 1
ATOM 1759 O O . ILE A 1 213 ? 11.035 -1.403 28.634 1.00 64.56 213 ILE A O 1
ATOM 1763 N N . ARG A 1 214 ? 11.855 0.607 28.061 1.00 64.94 214 ARG A N 1
ATOM 1764 C CA . ARG A 1 214 ? 12.435 0.848 29.385 1.00 64.94 214 ARG A CA 1
ATOM 1765 C C . ARG A 1 214 ? 11.311 1.215 30.354 1.00 64.94 214 ARG A C 1
ATOM 1767 O O . ARG A 1 214 ? 10.353 1.879 29.969 1.00 64.94 214 ARG A O 1
ATOM 1774 N N . ALA A 1 215 ? 11.445 0.848 31.629 1.00 67.94 215 ALA A N 1
ATOM 1775 C CA . ALA A 1 215 ? 10.428 1.135 32.650 1.00 67.94 215 ALA A CA 1
ATOM 1776 C C . ALA A 1 215 ? 10.025 2.626 32.713 1.00 67.94 215 ALA A C 1
ATOM 1778 O O . ALA A 1 215 ? 8.853 2.943 32.894 1.00 67.94 215 ALA A O 1
ATOM 1779 N N . ASN A 1 216 ? 10.971 3.541 32.477 1.00 68.12 216 ASN A N 1
ATOM 1780 C CA . ASN A 1 216 ? 10.709 4.984 32.457 1.00 68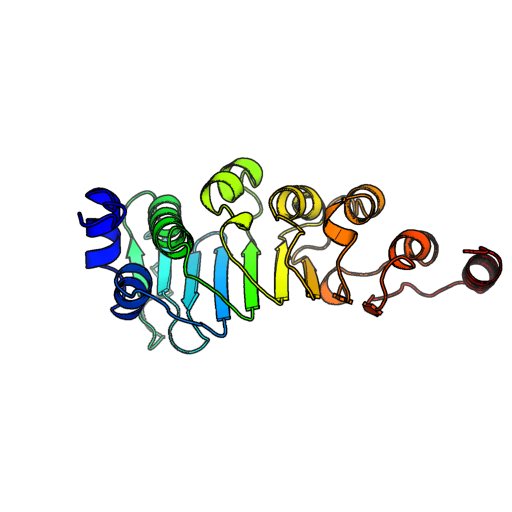.12 216 ASN A CA 1
ATOM 1781 C C . ASN A 1 216 ? 9.786 5.418 31.305 1.00 68.12 216 ASN A C 1
ATOM 1783 O O . ASN A 1 216 ? 8.980 6.329 31.486 1.00 68.12 216 ASN A O 1
ATOM 1787 N N . ASP A 1 217 ? 9.852 4.747 30.151 1.00 64.06 217 ASP A N 1
ATOM 1788 C CA . ASP A 1 217 ? 8.984 5.043 29.007 1.00 64.06 217 ASP A CA 1
ATOM 1789 C C . ASP A 1 217 ? 7.539 4.572 29.270 1.00 64.06 217 ASP A C 1
ATOM 1791 O O . ASP A 1 217 ? 6.587 5.220 28.838 1.00 64.06 217 ASP A O 1
ATOM 1795 N N . LEU A 1 218 ? 7.359 3.486 30.039 1.00 65.12 218 LEU A N 1
ATOM 1796 C CA . LEU A 1 218 ? 6.038 3.021 30.494 1.00 65.12 218 LEU A CA 1
ATOM 1797 C C . LEU A 1 218 ? 5.389 4.003 31.475 1.00 65.12 218 LEU A C 1
ATOM 1799 O O . LEU A 1 218 ? 4.192 4.268 31.383 1.00 65.12 218 LEU A O 1
ATOM 1803 N N . ILE A 1 219 ? 6.173 4.550 32.409 1.00 64.31 219 ILE A N 1
ATOM 1804 C CA . ILE A 1 219 ? 5.692 5.553 33.370 1.00 64.31 219 ILE A CA 1
ATOM 1805 C C . ILE A 1 219 ? 5.252 6.818 32.630 1.00 64.31 219 ILE A C 1
ATOM 1807 O O . ILE A 1 219 ? 4.212 7.387 32.955 1.00 64.31 219 ILE A O 1
ATOM 1811 N N . TRP A 1 220 ? 6.006 7.228 31.607 1.00 66.88 220 TRP A N 1
ATOM 1812 C CA . TRP A 1 220 ? 5.629 8.354 30.763 1.00 66.88 220 TRP A CA 1
ATOM 1813 C C . TRP A 1 220 ? 4.298 8.104 30.042 1.00 66.88 220 TRP A C 1
ATOM 1815 O O . TRP A 1 220 ? 3.392 8.919 30.179 1.00 66.88 220 TRP A O 1
ATOM 1825 N N . LEU A 1 221 ? 4.128 6.953 29.377 1.00 65.69 221 LEU A N 1
ATOM 1826 C CA . LEU A 1 221 ? 2.869 6.592 28.702 1.00 65.69 221 LEU A CA 1
ATOM 1827 C C . LEU A 1 221 ? 1.659 6.594 29.644 1.00 65.69 221 LEU A C 1
ATOM 1829 O O . LEU A 1 221 ? 0.575 6.997 29.239 1.00 65.69 221 LEU A O 1
ATOM 1833 N N . LYS A 1 222 ? 1.844 6.172 30.900 1.00 64.25 222 LYS A N 1
ATOM 1834 C CA . LYS A 1 222 ? 0.787 6.170 31.923 1.00 64.25 222 LYS A CA 1
ATOM 1835 C C . LYS A 1 222 ? 0.376 7.581 32.368 1.00 64.25 222 LYS A C 1
ATOM 1837 O O . LYS A 1 222 ? -0.759 7.772 32.790 1.00 64.25 222 LYS A O 1
ATOM 1842 N N . ASN A 1 223 ? 1.299 8.540 32.312 1.00 61.59 223 ASN A N 1
ATOM 1843 C CA . ASN A 1 223 ? 1.110 9.895 32.834 1.00 61.59 223 ASN A CA 1
ATOM 1844 C C . ASN A 1 223 ? 0.727 10.922 31.758 1.00 61.59 223 ASN A C 1
ATOM 1846 O O . ASN A 1 223 ? 0.444 12.069 32.099 1.00 61.59 223 ASN A O 1
ATOM 1850 N N . VAL A 1 224 ? 0.724 10.545 30.475 1.00 60.34 224 VAL A N 1
ATOM 1851 C CA . VAL A 1 224 ? 0.110 11.363 29.425 1.00 60.34 224 VAL A CA 1
ATOM 1852 C C . VAL A 1 224 ? -1.404 11.218 29.563 1.00 60.34 224 VAL A C 1
ATOM 1854 O O . VAL A 1 224 ? -1.972 10.186 29.218 1.00 60.34 224 VAL A O 1
ATOM 1857 N N . SER A 1 225 ? -2.051 12.237 30.119 1.00 46.97 225 SER A N 1
ATOM 1858 C CA . SER A 1 225 ? -3.503 12.389 30.070 1.00 46.97 225 SER A CA 1
ATOM 1859 C C . SER A 1 225 ? -3.917 12.767 28.645 1.00 46.97 225 SER A C 1
ATOM 1861 O O . SER A 1 225 ? -3.419 13.757 28.104 1.00 46.97 225 SER A O 1
ATOM 1863 N N . PHE A 1 226 ? -4.793 11.953 28.054 1.00 52.66 226 PHE A N 1
ATOM 1864 C CA . PHE A 1 226 ? -5.437 12.183 26.757 1.00 52.66 226 PHE A CA 1
ATOM 1865 C C . PHE A 1 226 ? -6.764 12.911 26.944 1.00 52.66 226 PHE A C 1
ATOM 1867 O O . PHE A 1 226 ? -7.474 12.571 27.920 1.00 52.66 226 PHE A O 1
#

InterPro domains:
  IPR002900 Domain of unknown function DUF38/FTH, Caenorhabditis species [PF01827] (124-223)

pLDDT: mean 72.11, std 14.67, range [27.48, 91.12]

Organism: NCBI:txid1611254

Foldseek 3Di:
DDPQPDDDPLLVVLVVPDDPVLVVLLVDPADEFQEWEWAAAPFWTWTDGPDPAIEIFGEQVVPPPPPPDDDHHYDYDDDPSLVSSLSSLLSNLVNLNAEYQEYEYHYQYDPDPLLVSLVSNQQQSYQYQEYEYEEAEQVCVLVNLVRHDQPHYAEYEYAYDDDDDDNPLVSVLPDPNQQRYQEYECCRHDEDELVSCVSVPNHNYYHHHYDPHDPVSVVVVVPPDD